Protein AF-A0AAW0E691-F1 (afdb_monomer)

pLDDT: mean 76.32, std 13.29, range [45.84, 94.44]

Sequence (221 aa):
MSVLTNNIEYDEKHHLTGPFMPQTPLGASTPMRTRSPVSKTPPQPPVSP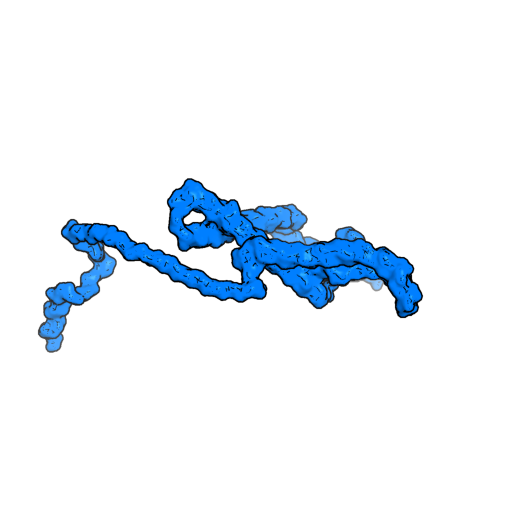WLKWAVEPVSALKVLVIPIILYVNWELLSPVLTEHVFPRLNISKDGHISNPFAPFFLLSNPVESSSPDDQRYAKSYFDLLFIAYYIVFWSLVRQVITIDLCRPLARRFGIRKEHKLDRFGEQGYAVIYFAVMGAWGYRIMKQQPTYWYQTQHFWIGESLMITILTSRVDNKP

Solvent-accessible surface area (backbone atoms only — not comparable to full-atom values): 13508 Å² total; per-residue (Å²): 142,86,76,82,66,77,68,59,80,75,38,92,84,53,87,74,75,60,101,78,65,78,95,62,69,98,76,62,75,73,74,74,81,70,76,71,74,84,75,74,77,73,81,76,76,86,72,53,82,91,54,35,37,77,77,36,49,69,51,20,49,53,63,60,45,47,58,52,51,52,37,53,51,45,65,66,42,50,60,54,41,63,68,69,44,31,71,78,67,75,50,82,92,81,66,84,80,70,62,89,50,45,34,48,82,42,90,46,55,72,42,87,88,41,52,93,92,58,74,42,69,47,93,50,81,52,47,54,47,24,50,55,48,49,53,49,51,53,42,27,52,51,43,45,44,24,56,73,50,31,34,56,51,38,44,72,72,65,56,83,54,66,75,58,38,52,54,48,10,57,53,46,45,51,53,53,49,51,52,53,52,46,53,50,50,52,54,55,42,68,74,38,84,49,42,91,78,37,63,68,64,73,48,54,63,57,54,52,49,52,52,54,51,51,59,56,61,75,66,59,132

Secondary structure (DSSP, 8-state):
--SSSTTTTT-TT-----TTS-SS-TT--PPP--------PPPPPPPPTTTGGGT-HHHHHHHHHHHHHHHHHHHHHHHHHHHHTGGGGT--S-S----TTGGGTS-S-B-TTS-TTS--B---TTHHHHHHHHHHHHHHHHHHIIIIIIHHHHHHTT---HHHHHHHHHHHHHHHHHHHHHHHHHHHHHHSTTTTT-THHHHHHHHHHHHHHHHHHTT--

Nearest PDB structures (foldseek):
  8izf-assembly1_A  TM=7.075E-01  e=8.334E-04  Saccharomyces cerevisiae S288C
  8qtr-assembly1_A  TM=6.498E-01  e=1.381E-03  Saccharomyces cerevisiae
  7ux1-assembly1_A  TM=2.314E-01  e=6.270E+00  Escherichia coli K-12

Mean predicted aligned error: 15.87 Å

Structure (mmCIF, N/CA/C/O backbone):
data_AF-A0AAW0E691-F1
#
_entry.id   AF-A0AAW0E691-F1
#
loop_
_atom_site.group_PDB
_atom_site.id
_atom_site.type_symbol
_atom_site.label_atom_id
_atom_site.label_alt_id
_atom_site.label_comp_id
_atom_site.label_asym_id
_atom_site.label_entity_id
_atom_site.label_seq_id
_atom_site.pdbx_PDB_ins_code
_atom_site.Cartn_x
_atom_site.Cartn_y
_atom_site.Cartn_z
_atom_site.occupancy
_atom_site.B_iso_or_equiv
_atom_site.auth_seq_id
_atom_site.auth_comp_id
_atom_site.auth_asym_id
_atom_site.auth_atom_id
_atom_site.pdbx_PDB_model_num
ATOM 1 N N . MET A 1 1 ? 25.462 14.976 68.945 1.00 45.84 1 MET A N 1
ATOM 2 C CA . MET A 1 1 ? 24.827 14.790 67.618 1.00 45.84 1 MET A CA 1
ATOM 3 C C . MET A 1 1 ? 24.094 13.440 67.573 1.00 45.84 1 MET A C 1
ATOM 5 O O . MET A 1 1 ? 24.526 12.551 66.861 1.00 45.84 1 MET A O 1
ATOM 9 N N . SER A 1 2 ? 23.026 13.229 68.355 1.00 49.53 2 SER A N 1
ATOM 10 C CA . SER A 1 2 ? 22.327 11.920 68.362 1.00 49.53 2 SER A CA 1
ATOM 11 C C . SER A 1 2 ? 20.881 11.971 68.883 1.00 49.53 2 SER A C 1
ATOM 13 O O . SER A 1 2 ? 20.435 11.048 69.555 1.00 49.53 2 SER A O 1
ATOM 15 N N . VAL A 1 3 ? 20.155 13.071 68.653 1.00 51.97 3 VAL A N 1
ATOM 16 C CA . VAL A 1 3 ? 18.778 13.227 69.180 1.00 51.97 3 VAL A CA 1
ATOM 17 C C . VAL A 1 3 ? 17.750 13.536 68.079 1.00 51.97 3 VAL A C 1
ATOM 19 O O . VAL A 1 3 ? 16.554 13.441 68.314 1.00 51.97 3 VAL A O 1
ATOM 22 N N . LEU A 1 4 ? 18.184 13.821 66.845 1.00 52.06 4 LEU A N 1
ATOM 23 C CA . LEU A 1 4 ? 17.276 14.161 65.736 1.00 52.06 4 LEU A CA 1
ATOM 24 C C . LEU A 1 4 ? 16.879 12.973 64.843 1.00 52.06 4 LEU A C 1
ATOM 26 O O . LEU A 1 4 ? 15.996 13.127 64.010 1.00 52.06 4 LEU A O 1
ATOM 30 N N . THR A 1 5 ? 17.486 11.794 65.007 1.00 54.25 5 THR A N 1
ATOM 31 C CA . THR A 1 5 ? 17.238 10.636 64.124 1.00 54.25 5 THR A CA 1
ATOM 32 C C . THR A 1 5 ? 16.211 9.639 64.660 1.00 54.25 5 THR A C 1
ATOM 34 O O . THR A 1 5 ? 15.612 8.923 63.868 1.00 54.25 5 THR A O 1
ATOM 37 N N . ASN A 1 6 ? 15.943 9.612 65.970 1.00 54.44 6 ASN A N 1
ATOM 38 C CA . ASN A 1 6 ? 15.068 8.588 66.566 1.00 54.44 6 ASN A CA 1
ATOM 39 C C . ASN A 1 6 ? 13.571 8.834 66.325 1.00 54.44 6 ASN A C 1
ATOM 41 O O . ASN A 1 6 ? 12.771 7.917 66.461 1.00 54.44 6 ASN A O 1
ATOM 45 N N . ASN A 1 7 ? 13.186 10.053 65.940 1.00 54.38 7 ASN A N 1
ATOM 46 C CA . ASN A 1 7 ? 11.786 10.400 65.669 1.00 54.38 7 ASN A CA 1
ATOM 47 C C . ASN A 1 7 ? 11.376 10.185 64.203 1.00 54.38 7 ASN A C 1
ATOM 49 O O . ASN A 1 7 ? 10.218 10.393 63.865 1.00 54.38 7 ASN A O 1
ATOM 53 N N . ILE A 1 8 ? 12.311 9.785 63.336 1.00 52.56 8 ILE A N 1
ATOM 54 C CA . ILE A 1 8 ? 12.059 9.551 61.905 1.00 52.56 8 ILE A CA 1
ATOM 55 C C . ILE A 1 8 ? 11.586 8.105 61.670 1.00 52.56 8 ILE A C 1
ATOM 57 O O . ILE A 1 8 ? 10.846 7.830 60.732 1.00 52.56 8 ILE A O 1
ATOM 61 N N . GLU A 1 9 ? 11.980 7.183 62.551 1.00 51.16 9 GLU A N 1
ATOM 62 C CA . GLU A 1 9 ? 11.692 5.746 62.445 1.00 51.16 9 GLU A CA 1
ATOM 63 C C . GLU A 1 9 ? 10.244 5.385 62.836 1.00 51.16 9 GLU A C 1
ATOM 65 O O . GLU A 1 9 ? 9.735 4.347 62.421 1.00 51.16 9 GLU A O 1
ATOM 70 N N . TYR A 1 10 ? 9.558 6.265 63.577 1.00 55.34 10 TYR A N 1
ATOM 71 C CA . TYR A 1 10 ? 8.189 6.055 64.075 1.00 55.34 10 TYR A CA 1
ATOM 72 C C . TYR A 1 10 ? 7.136 6.977 63.433 1.00 55.34 10 TYR A C 1
ATOM 74 O O . TYR A 1 10 ? 5.990 7.000 63.881 1.00 55.34 10 TYR A O 1
ATOM 82 N N . ASP A 1 11 ? 7.494 7.752 62.405 1.00 54.94 11 ASP A N 1
ATOM 83 C CA . ASP A 1 11 ? 6.543 8.614 61.698 1.00 54.94 11 ASP A CA 1
ATOM 84 C C . ASP A 1 11 ? 5.766 7.801 60.646 1.00 54.94 11 ASP A C 1
ATOM 86 O O . ASP A 1 11 ? 6.314 7.389 59.624 1.00 54.94 11 ASP A O 1
ATOM 90 N N . GLU A 1 12 ? 4.466 7.589 60.883 1.00 56.16 12 GLU A N 1
ATOM 91 C CA . GLU A 1 12 ? 3.535 6.898 59.971 1.00 56.16 12 GLU A CA 1
ATOM 92 C C . GLU A 1 12 ? 3.466 7.526 58.568 1.00 56.16 12 GLU A C 1
ATOM 94 O O . GLU A 1 12 ? 3.021 6.880 57.617 1.00 56.16 12 GLU A O 1
ATOM 99 N N . LYS A 1 13 ? 3.898 8.783 58.406 1.00 52.56 13 LYS A N 1
ATOM 100 C CA . LYS A 1 13 ? 3.958 9.459 57.103 1.00 52.56 13 LYS A CA 1
ATOM 101 C C . LYS A 1 13 ? 5.290 9.257 56.389 1.00 52.56 13 LYS A C 1
ATOM 103 O O . LYS A 1 13 ? 5.394 9.630 55.220 1.00 52.56 13 LYS A O 1
ATOM 108 N N . HIS A 1 14 ? 6.285 8.660 57.042 1.00 54.56 14 HIS A N 1
ATOM 109 C CA . HIS A 1 14 ? 7.609 8.446 56.481 1.00 54.56 14 HIS A CA 1
ATOM 110 C C . HIS A 1 14 ? 7.663 7.111 55.725 1.00 54.56 14 HIS A C 1
ATOM 112 O O . HIS A 1 14 ? 7.693 6.020 56.280 1.00 54.56 14 HIS A O 1
ATOM 118 N N . HIS A 1 15 ? 7.707 7.206 54.401 1.00 54.44 15 HIS A N 1
ATOM 119 C CA . HIS A 1 15 ? 7.646 6.119 53.408 1.00 54.44 15 HIS A CA 1
ATOM 120 C C . HIS A 1 15 ? 8.886 5.188 53.375 1.00 54.44 15 HIS A C 1
ATOM 122 O O . HIS A 1 15 ? 9.179 4.579 52.348 1.00 54.44 15 HIS A O 1
ATOM 128 N N . LEU A 1 16 ? 9.638 5.077 54.475 1.00 51.34 16 LEU A N 1
ATOM 129 C CA . LEU A 1 16 ? 10.863 4.270 54.575 1.00 51.34 16 LEU A CA 1
ATOM 130 C C . LEU A 1 16 ? 10.628 2.870 55.168 1.00 51.34 16 LEU A C 1
ATOM 132 O O . LEU A 1 16 ? 11.522 2.281 55.769 1.00 51.34 16 LEU A O 1
ATOM 136 N N . THR A 1 17 ? 9.456 2.279 54.949 1.00 50.59 17 THR A N 1
ATOM 137 C CA . THR A 1 17 ? 9.309 0.825 55.081 1.00 50.59 17 THR A CA 1
ATOM 138 C C . THR A 1 17 ? 10.108 0.160 53.955 1.00 50.59 17 THR A C 1
ATOM 140 O O . THR A 1 17 ? 9.791 0.342 52.780 1.00 50.59 17 THR A O 1
ATOM 143 N N . GLY A 1 18 ? 11.185 -0.543 54.319 1.00 57.06 18 GLY A N 1
ATOM 144 C CA . GLY A 1 18 ? 12.209 -1.078 53.417 1.00 57.06 18 GLY A CA 1
ATOM 145 C C . GLY A 1 18 ? 11.727 -1.994 52.272 1.00 57.06 18 GLY A C 1
ATOM 146 O O . GLY A 1 18 ? 10.570 -2.415 52.231 1.00 57.06 18 GLY A O 1
ATOM 147 N N . PRO A 1 19 ? 12.638 -2.364 51.348 1.00 60.16 19 PRO A N 1
ATOM 148 C CA . PRO A 1 19 ? 12.336 -2.971 50.041 1.00 60.16 19 PRO A CA 1
ATOM 149 C C . PRO A 1 19 ? 11.724 -4.387 50.064 1.00 60.16 19 PRO A C 1
ATOM 151 O O . PRO A 1 19 ? 11.557 -4.989 49.007 1.00 60.16 19 PRO A O 1
ATOM 154 N N . PHE A 1 20 ? 11.377 -4.927 51.234 1.00 52.62 20 PHE A N 1
ATOM 155 C CA . PHE A 1 20 ? 10.916 -6.310 51.392 1.00 52.62 20 PHE A CA 1
ATOM 156 C C . PHE A 1 20 ? 9.601 -6.472 52.161 1.00 52.62 20 PHE A C 1
ATOM 158 O O . PHE A 1 20 ? 9.175 -7.605 52.376 1.00 52.62 20 PHE A O 1
ATOM 165 N N . MET A 1 21 ? 8.920 -5.388 52.551 1.00 54.06 21 MET A N 1
ATOM 166 C CA . MET A 1 21 ? 7.558 -5.524 53.073 1.00 54.06 21 MET A CA 1
ATOM 167 C C . MET A 1 21 ? 6.523 -5.491 51.939 1.00 54.06 21 MET A C 1
ATOM 169 O O . MET A 1 21 ? 6.606 -4.635 51.054 1.00 54.06 21 MET A O 1
ATOM 173 N N . PRO A 1 22 ? 5.520 -6.389 51.950 1.00 53.47 22 PRO A N 1
ATOM 174 C CA . PRO A 1 22 ? 4.388 -6.276 51.048 1.00 53.47 22 PRO A CA 1
ATOM 175 C C . PRO A 1 22 ? 3.662 -4.956 51.333 1.00 53.47 22 PRO A C 1
ATOM 177 O O . PRO A 1 22 ? 3.117 -4.759 52.414 1.00 53.47 22 PRO A O 1
ATOM 180 N N . GLN A 1 23 ? 3.619 -4.055 50.348 1.00 56.00 23 GLN A N 1
ATOM 181 C CA . GLN A 1 23 ? 2.937 -2.747 50.415 1.00 56.00 23 GLN A CA 1
ATOM 182 C C . GLN A 1 23 ? 1.400 -2.849 50.517 1.00 56.00 23 GLN A C 1
ATOM 184 O O . GLN A 1 23 ? 0.678 -1.885 50.273 1.00 56.00 23 GLN A O 1
ATOM 189 N N . THR A 1 24 ? 0.872 -4.028 50.832 1.00 56.50 24 THR A N 1
ATOM 190 C CA . THR A 1 24 ? -0.559 -4.290 50.962 1.00 56.50 24 THR A CA 1
ATOM 191 C C . THR A 1 24 ? -0.870 -4.578 52.429 1.00 56.50 24 THR A C 1
ATOM 193 O O . THR A 1 24 ? -0.486 -5.635 52.929 1.00 56.50 24 THR A O 1
ATOM 196 N N . PRO A 1 25 ? -1.562 -3.669 53.141 1.00 57.44 25 PRO A N 1
ATOM 197 C CA . PRO A 1 25 ? -2.045 -3.965 54.481 1.00 57.44 25 PRO A CA 1
ATOM 198 C C . PRO A 1 25 ? -2.991 -5.172 54.418 1.00 57.44 25 PRO A C 1
ATOM 200 O O . PRO A 1 25 ? -4.008 -5.124 53.726 1.00 57.44 25 PRO A O 1
ATOM 203 N N . LEU A 1 26 ? -2.676 -6.241 55.159 1.00 55.09 26 LEU A N 1
ATOM 204 C CA . LEU A 1 26 ? -3.408 -7.524 55.203 1.00 55.09 26 LEU A CA 1
ATOM 205 C C . LEU A 1 26 ? -4.852 -7.435 55.754 1.00 55.09 26 LEU A C 1
ATOM 207 O O . LEU A 1 26 ? -5.501 -8.456 55.956 1.00 55.09 26 LEU A O 1
ATOM 211 N N . GLY A 1 27 ? -5.378 -6.228 55.971 1.00 56.53 27 GLY A N 1
ATOM 212 C CA . GLY A 1 27 ? -6.738 -5.981 56.457 1.00 56.53 27 GLY A CA 1
ATOM 213 C C . GLY A 1 27 ? -7.435 -4.778 55.820 1.00 56.53 27 GLY A C 1
ATOM 214 O O . GLY A 1 27 ? -8.529 -4.420 56.250 1.00 56.53 27 GLY A O 1
ATOM 215 N N . ALA A 1 28 ? -6.845 -4.137 54.805 1.00 55.53 28 ALA A N 1
ATOM 216 C CA . ALA A 1 28 ? -7.531 -3.060 54.105 1.00 55.53 28 ALA A CA 1
ATOM 217 C C . ALA A 1 28 ? -8.584 -3.667 53.176 1.00 55.53 28 ALA A C 1
ATOM 219 O O . ALA A 1 28 ? -8.252 -4.284 52.163 1.00 55.53 28 ALA A O 1
ATOM 220 N N . SER A 1 29 ? -9.856 -3.485 53.540 1.00 60.22 29 SER A N 1
ATOM 221 C CA . SER A 1 29 ? -11.012 -3.655 52.662 1.00 60.22 29 SER A CA 1
ATOM 222 C C . SER A 1 29 ? -10.639 -3.196 51.258 1.00 60.22 29 SER A C 1
ATOM 224 O O . SER A 1 29 ? -10.415 -2.002 51.043 1.00 60.22 29 SER A O 1
ATOM 226 N N . THR A 1 30 ? -10.494 -4.147 50.331 1.00 60.38 30 THR A N 1
ATOM 227 C CA . THR A 1 30 ? -10.142 -3.850 48.945 1.00 60.38 30 THR A CA 1
ATOM 228 C C . THR A 1 30 ? -11.108 -2.769 48.474 1.00 60.38 30 THR A C 1
ATOM 230 O O . THR A 1 30 ? -12.316 -3.018 48.524 1.00 60.38 30 THR A O 1
ATOM 233 N N . PRO A 1 31 ? -10.640 -1.563 48.091 1.00 60.44 31 PRO A N 1
ATOM 234 C CA . PRO A 1 31 ? -11.552 -0.517 47.672 1.00 60.44 31 PRO A CA 1
ATOM 235 C C . PRO A 1 31 ? -12.379 -1.098 46.536 1.00 60.44 31 PRO A C 1
ATOM 237 O O . PRO A 1 31 ? -11.833 -1.576 45.534 1.00 60.44 31 PRO A O 1
ATOM 240 N N . MET A 1 32 ? -13.697 -1.149 46.747 1.00 61.53 32 MET A N 1
ATOM 241 C CA . MET A 1 32 ? -14.632 -1.642 45.750 1.00 61.53 32 MET A CA 1
ATOM 242 C C . MET A 1 32 ? -14.289 -0.904 44.465 1.00 61.53 32 MET A C 1
ATOM 244 O O . MET A 1 32 ? -14.179 0.320 44.486 1.00 61.53 32 MET A O 1
ATOM 248 N N . ARG A 1 33 ? -14.006 -1.637 43.381 1.00 57.34 33 ARG A N 1
ATOM 249 C CA . ARG A 1 33 ? -13.567 -1.048 42.114 1.00 57.34 33 ARG A CA 1
ATOM 250 C C . ARG A 1 33 ? -14.662 -0.106 41.621 1.00 57.34 33 ARG A C 1
ATOM 252 O O . ARG A 1 33 ? -15.556 -0.531 40.890 1.00 57.34 33 ARG A O 1
ATOM 259 N N . THR A 1 34 ? -14.602 1.161 42.021 1.00 59.66 34 THR A N 1
ATOM 260 C CA . THR A 1 34 ? -15.491 2.204 41.537 1.00 59.66 34 THR A CA 1
ATOM 261 C C . THR A 1 34 ? -15.279 2.214 40.041 1.00 59.66 34 THR A C 1
ATOM 263 O O . THR A 1 34 ? -14.154 2.406 39.571 1.00 59.66 34 THR A O 1
ATOM 266 N N . ARG A 1 35 ? -16.326 1.872 39.279 1.00 64.75 35 ARG A N 1
ATOM 267 C CA . ARG A 1 35 ? -16.271 1.957 37.821 1.00 64.75 35 ARG A CA 1
ATOM 268 C C . ARG A 1 35 ? -15.789 3.367 37.512 1.00 64.75 35 ARG A C 1
ATOM 270 O O . ARG A 1 35 ? -16.498 4.324 37.809 1.00 64.75 35 ARG A O 1
ATOM 277 N N . SER A 1 36 ? -14.571 3.478 36.981 1.00 65.19 36 SER A N 1
ATOM 278 C CA . SER A 1 36 ? -14.041 4.749 36.509 1.00 65.19 36 SER A CA 1
ATOM 279 C C . SER A 1 36 ? -15.116 5.382 35.627 1.00 65.19 36 SER A C 1
ATOM 281 O O . SER A 1 36 ? -15.751 4.636 34.864 1.00 65.19 36 SER A O 1
ATOM 283 N N . PRO A 1 37 ? -15.374 6.696 35.757 1.00 67.19 37 PRO A N 1
ATOM 284 C CA . PRO A 1 37 ? -16.414 7.356 34.983 1.00 67.19 37 PRO A CA 1
ATOM 285 C C . PRO A 1 37 ? -16.254 6.965 33.517 1.00 67.19 37 PRO A C 1
ATOM 287 O O . PRO A 1 37 ? -15.126 6.833 33.031 1.00 67.19 37 PRO A O 1
ATOM 290 N N . VAL A 1 38 ? -17.376 6.696 32.841 1.00 62.88 38 VAL A N 1
ATOM 291 C CA . VAL A 1 38 ? -17.387 6.379 31.411 1.00 62.88 38 VAL A CA 1
ATOM 292 C C . VAL A 1 38 ? -16.661 7.520 30.711 1.00 62.88 38 VAL A C 1
ATOM 294 O O . VAL A 1 38 ? -17.208 8.609 30.553 1.00 62.88 38 VAL A O 1
ATOM 297 N N . SER A 1 39 ? -15.396 7.283 30.363 1.00 62.00 39 SER A N 1
ATOM 298 C CA . SER A 1 39 ? -14.606 8.211 29.574 1.00 62.00 39 SER A CA 1
ATOM 299 C C . SER A 1 39 ? -15.320 8.291 28.237 1.00 62.00 39 SER A C 1
ATOM 301 O O . SER A 1 39 ? -15.301 7.33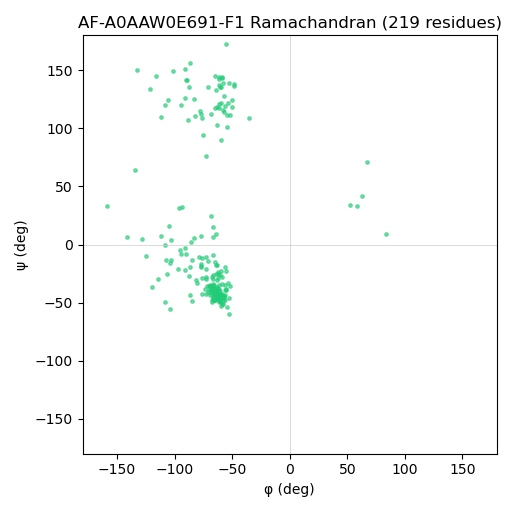8 27.454 1.00 62.00 39 SER A O 1
ATOM 303 N N . LYS A 1 40 ? -16.062 9.384 28.034 1.00 61.25 40 LYS A N 1
ATOM 304 C CA . LYS A 1 40 ? -16.617 9.723 26.731 1.00 61.25 40 LYS A CA 1
ATOM 305 C C . LYS A 1 40 ? -15.414 9.808 25.806 1.00 61.25 40 LYS A C 1
ATOM 307 O O . LYS A 1 40 ? -14.531 10.631 26.036 1.00 61.25 40 LYS A O 1
ATOM 312 N N . THR A 1 41 ? -15.337 8.896 24.844 1.00 60.78 41 THR A N 1
ATOM 313 C CA . THR A 1 41 ? -14.273 8.908 23.845 1.00 60.78 41 THR A CA 1
ATOM 314 C C . THR A 1 41 ? -14.269 10.301 23.217 1.00 60.78 41 THR A C 1
ATOM 316 O O . THR A 1 41 ? -15.328 10.731 22.750 1.00 60.78 41 THR A O 1
ATOM 319 N N . PRO A 1 42 ? -13.153 11.049 23.281 1.00 62.84 42 PRO A N 1
ATOM 320 C CA . PRO A 1 42 ? -13.109 12.374 22.690 1.00 62.84 42 PRO A CA 1
ATOM 321 C C . PRO A 1 42 ? -13.420 12.259 21.188 1.00 62.84 42 PRO A C 1
ATOM 323 O O . PRO A 1 42 ? -13.026 11.266 20.566 1.00 62.84 42 PRO A O 1
ATOM 326 N N . PRO A 1 43 ? -14.147 13.228 20.606 1.00 64.06 43 PRO A N 1
ATOM 327 C CA . PRO A 1 43 ? -14.381 13.245 19.172 1.00 64.06 43 PRO A CA 1
ATOM 328 C C . PRO A 1 43 ? -13.033 13.245 18.449 1.00 64.06 43 PRO A C 1
ATOM 330 O O . PRO A 1 43 ? -12.153 14.046 18.763 1.00 64.06 43 PRO A O 1
ATOM 333 N N . GLN A 1 44 ? -12.865 12.313 17.512 1.00 66.38 44 GLN A N 1
ATOM 334 C CA . GLN A 1 44 ? -11.678 12.251 16.664 1.00 66.38 44 GLN A CA 1
ATOM 335 C C . GLN A 1 44 ? -11.563 13.570 15.877 1.00 66.38 44 GLN A C 1
ATOM 337 O O . GLN A 1 44 ? -12.585 14.056 15.375 1.00 66.38 44 GLN A O 1
ATOM 342 N N . PRO A 1 45 ? -10.367 14.175 15.769 1.00 71.94 45 PRO A N 1
ATOM 343 C CA . PRO A 1 45 ? -10.190 15.399 14.998 1.00 71.94 45 PRO A CA 1
ATOM 344 C C . PRO A 1 45 ? -10.544 15.150 13.521 1.00 71.94 45 PRO A C 1
ATOM 346 O O . PRO A 1 45 ? -10.276 14.063 13.001 1.00 71.94 45 PRO A O 1
ATOM 349 N N . PRO A 1 46 ? -11.146 16.130 12.823 1.00 78.56 46 PRO A N 1
ATOM 350 C CA . PRO A 1 46 ? -11.508 15.961 11.423 1.00 78.56 46 PRO A CA 1
ATOM 351 C C . PRO A 1 46 ? -10.246 15.750 10.578 1.00 78.56 46 PRO A C 1
ATOM 353 O O . PRO A 1 46 ? -9.374 16.615 10.508 1.00 78.56 46 PRO A O 1
ATOM 356 N N . VAL A 1 47 ? -10.151 14.594 9.922 1.00 79.44 47 VAL A N 1
ATOM 357 C CA . VAL A 1 47 ? -9.074 14.304 8.969 1.00 79.44 47 VAL A CA 1
ATOM 358 C C . VAL A 1 47 ? -9.258 15.138 7.700 1.00 79.44 47 VAL A C 1
ATOM 360 O O . VAL A 1 47 ? -10.370 15.264 7.170 1.00 79.44 47 VAL A O 1
ATOM 363 N N . SER A 1 48 ? -8.167 15.722 7.200 1.00 85.94 48 SER A N 1
ATOM 364 C CA . SER A 1 48 ? -8.207 16.536 5.985 1.00 85.94 48 SER A CA 1
ATOM 365 C C . SER A 1 48 ? -8.670 15.689 4.789 1.00 85.94 48 SER A C 1
ATOM 367 O O . SER A 1 48 ? -8.280 14.524 4.686 1.00 85.94 48 SER A O 1
ATOM 369 N N . PRO A 1 49 ? -9.471 16.234 3.851 1.00 80.94 49 PRO A N 1
ATOM 370 C CA . PRO A 1 49 ? -9.958 15.477 2.693 1.00 80.94 49 PRO A CA 1
ATOM 371 C C . PRO A 1 49 ? -8.843 14.810 1.878 1.00 80.94 49 PRO A C 1
ATOM 373 O O . PRO A 1 49 ? -9.021 13.705 1.378 1.00 80.94 49 PRO A O 1
ATOM 376 N N . TRP A 1 50 ? -7.677 15.456 1.819 1.00 81.62 50 TRP A N 1
ATOM 377 C CA . TRP A 1 50 ? -6.484 14.975 1.127 1.00 81.62 50 TRP A CA 1
ATOM 378 C C . TRP A 1 50 ? -5.773 13.811 1.817 1.00 81.62 50 TRP A C 1
ATOM 380 O O . TRP A 1 50 ? -5.041 13.090 1.149 1.00 81.62 50 TRP A O 1
ATOM 390 N N . LEU A 1 51 ? -5.980 13.607 3.120 1.00 85.75 51 LEU A N 1
ATOM 391 C CA . LEU A 1 51 ? -5.367 12.519 3.888 1.00 85.75 51 LEU A CA 1
ATOM 392 C C . LEU A 1 51 ? -6.377 11.427 4.272 1.00 85.75 51 LEU A C 1
ATOM 394 O O . LEU A 1 51 ? -6.002 10.423 4.872 1.00 85.75 51 LEU A O 1
ATOM 398 N N . LYS A 1 52 ? -7.655 11.580 3.897 1.00 87.38 52 LYS A N 1
ATOM 399 C CA . LYS A 1 52 ? -8.716 10.600 4.191 1.00 87.38 52 LYS A CA 1
ATOM 400 C C . LYS A 1 52 ? -8.404 9.201 3.677 1.00 87.38 52 LYS A C 1
ATOM 402 O O . LYS A 1 52 ? -8.733 8.229 4.347 1.00 87.38 52 LYS A O 1
ATOM 407 N N . TRP A 1 53 ? -7.728 9.089 2.535 1.00 85.44 53 TRP A N 1
ATOM 408 C CA . TRP A 1 53 ? -7.307 7.799 1.982 1.00 85.44 53 TRP A CA 1
ATOM 409 C C . TRP A 1 53 ? -6.370 7.022 2.924 1.00 85.44 53 TRP A C 1
ATOM 411 O O . TRP A 1 53 ? -6.360 5.798 2.907 1.00 85.44 53 TRP A O 1
ATOM 421 N N . ALA A 1 54 ? -5.619 7.698 3.797 1.00 85.06 54 ALA A N 1
ATOM 422 C CA . ALA A 1 54 ? -4.703 7.037 4.723 1.00 85.06 54 ALA A CA 1
ATOM 423 C C . ALA A 1 54 ? -5.403 6.423 5.951 1.00 85.06 54 ALA A C 1
ATOM 425 O O . ALA A 1 54 ? -4.778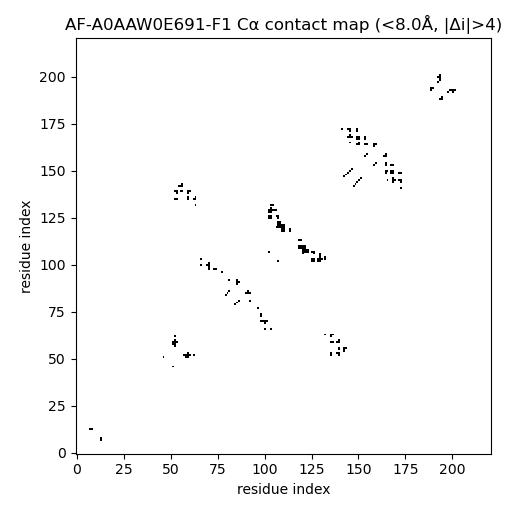 5.643 6.673 1.00 85.06 54 ALA A O 1
ATOM 426 N N . VAL A 1 55 ? -6.688 6.727 6.174 1.00 82.81 55 VAL A N 1
ATOM 427 C CA . VAL A 1 55 ? -7.478 6.220 7.314 1.00 82.81 55 VAL A CA 1
ATOM 428 C C . VAL A 1 55 ? -8.694 5.404 6.862 1.00 82.81 55 VAL A C 1
ATOM 430 O O . VAL A 1 55 ? -9.046 4.420 7.510 1.00 82.81 55 VAL A O 1
ATOM 433 N N . GLU A 1 56 ? -9.337 5.795 5.760 1.00 85.94 56 GLU A N 1
ATOM 434 C CA . GLU A 1 56 ? -10.572 5.185 5.266 1.00 85.94 56 GLU A CA 1
ATOM 435 C C . GLU A 1 56 ? -10.336 4.305 4.020 1.00 85.94 56 GLU A C 1
ATOM 437 O O . GLU A 1 56 ? -9.908 4.822 2.978 1.00 85.94 56 GLU A O 1
ATOM 442 N N . PRO A 1 57 ? -10.740 3.019 4.044 1.00 87.06 57 PRO A N 1
ATOM 443 C CA . PRO A 1 57 ? -10.431 2.081 2.961 1.00 87.06 57 PRO A CA 1
ATOM 444 C C . PRO A 1 57 ? -11.174 2.402 1.665 1.00 87.06 57 PRO A C 1
ATOM 446 O O . PRO A 1 57 ? -10.624 2.266 0.576 1.00 87.06 57 PRO A O 1
ATOM 449 N N . VAL A 1 58 ? -12.411 2.899 1.755 1.00 87.94 58 VAL A N 1
ATOM 450 C CA . VAL A 1 58 ? -13.207 3.274 0.575 1.00 87.94 58 VAL A CA 1
ATOM 451 C C . VAL A 1 58 ? -12.605 4.489 -0.132 1.00 87.94 58 VAL A C 1
ATOM 453 O O . VAL A 1 58 ? -12.587 4.555 -1.360 1.00 87.94 58 VAL A O 1
ATOM 456 N N . SER A 1 59 ? -12.089 5.448 0.636 1.00 88.81 59 SER A N 1
ATOM 457 C CA . SER A 1 59 ? -11.415 6.629 0.097 1.00 88.81 59 SER A CA 1
ATOM 458 C C . SER A 1 59 ? -10.091 6.240 -0.571 1.00 88.81 59 SER A C 1
ATOM 460 O O . SER A 1 59 ? -9.812 6.712 -1.671 1.00 88.81 59 SER A O 1
ATOM 462 N N . ALA A 1 60 ? -9.327 5.313 0.018 1.00 88.25 60 ALA A N 1
ATOM 463 C CA . ALA A 1 60 ? -8.136 4.738 -0.613 1.00 88.25 60 ALA A CA 1
ATOM 464 C C . ALA A 1 60 ? -8.457 4.001 -1.921 1.00 88.25 60 ALA A C 1
ATOM 466 O O . ALA A 1 60 ? -7.777 4.202 -2.925 1.00 88.25 60 ALA A O 1
ATOM 467 N N . LEU A 1 61 ? -9.533 3.207 -1.938 1.00 91.12 61 LEU A N 1
ATOM 468 C CA . LEU A 1 61 ? -9.971 2.473 -3.124 1.00 91.12 61 LEU A CA 1
ATOM 469 C C . LEU A 1 61 ? -10.307 3.428 -4.270 1.00 91.12 61 LEU A C 1
ATOM 471 O O . LEU A 1 61 ? -9.885 3.197 -5.399 1.00 91.12 61 LEU A O 1
ATOM 475 N N . LYS A 1 62 ? -10.999 4.538 -3.985 1.00 90.44 62 LYS A N 1
ATOM 476 C CA . LYS A 1 62 ? -11.264 5.580 -4.989 1.00 90.44 62 LYS A CA 1
ATOM 477 C C . LYS A 1 62 ? -9.968 6.124 -5.589 1.00 90.44 62 LYS A C 1
ATOM 479 O O . LYS A 1 62 ? -9.875 6.221 -6.806 1.00 90.44 62 LYS A O 1
ATOM 484 N N . VAL A 1 63 ? -8.970 6.435 -4.757 1.00 90.88 63 VAL A N 1
ATOM 485 C CA . VAL A 1 63 ? -7.668 6.941 -5.225 1.00 90.88 63 VAL A CA 1
ATOM 486 C C . VAL A 1 63 ? -6.938 5.910 -6.091 1.00 90.88 63 VAL A C 1
ATOM 488 O O . VAL A 1 63 ? -6.365 6.292 -7.104 1.00 90.88 63 VAL A O 1
ATOM 491 N N . LEU A 1 64 ? -7.003 4.618 -5.753 1.00 91.06 64 LEU A N 1
ATOM 492 C CA . LEU A 1 64 ? -6.399 3.542 -6.554 1.00 91.06 64 LEU A CA 1
ATOM 493 C C . LEU A 1 64 ? -7.104 3.311 -7.891 1.00 91.06 64 LEU A C 1
ATOM 495 O O . LEU A 1 64 ? -6.456 2.997 -8.884 1.00 91.06 64 LEU A O 1
ATOM 499 N N . VAL A 1 65 ? -8.426 3.467 -7.931 1.00 92.56 65 VAL A N 1
ATOM 500 C CA . VAL A 1 65 ? -9.216 3.235 -9.145 1.00 92.56 65 VAL A CA 1
ATOM 501 C C . VAL A 1 65 ? -9.004 4.340 -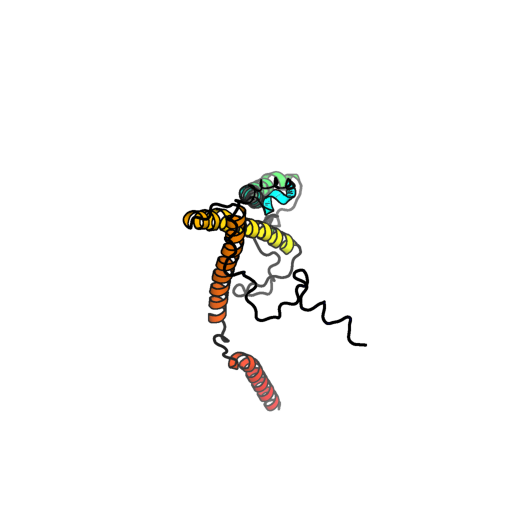10.185 1.00 92.56 65 VAL A C 1
ATOM 503 O O . VAL A 1 65 ? -9.060 4.057 -11.377 1.00 92.56 65 VAL A O 1
ATOM 506 N N . ILE A 1 66 ? -8.700 5.576 -9.773 1.00 92.00 66 ILE A N 1
ATOM 507 C CA . ILE A 1 66 ? -8.448 6.703 -10.690 1.00 92.00 66 ILE A CA 1
ATOM 508 C C . ILE A 1 66 ? -7.376 6.378 -11.750 1.00 92.00 66 ILE A C 1
ATOM 510 O O . ILE A 1 66 ? -7.715 6.407 -12.932 1.00 92.00 66 ILE A O 1
ATOM 514 N N . PRO A 1 67 ? -6.116 6.041 -11.404 1.00 89.38 67 PRO A N 1
ATOM 515 C CA . PRO A 1 67 ? -5.090 5.746 -12.404 1.00 89.38 67 PRO A CA 1
ATOM 516 C C . PRO A 1 67 ? -5.436 4.523 -13.262 1.00 89.38 67 PRO A C 1
ATOM 518 O O . PRO A 1 67 ? -5.059 4.492 -14.427 1.00 89.38 67 PRO A O 1
ATOM 521 N N . ILE A 1 68 ? -6.201 3.554 -12.738 1.00 90.00 68 ILE A N 1
ATOM 522 C CA . ILE A 1 68 ? -6.677 2.394 -13.512 1.00 90.00 68 ILE A CA 1
ATOM 523 C C . ILE A 1 68 ? -7.672 2.841 -14.585 1.00 90.00 68 ILE A C 1
ATOM 525 O O . ILE A 1 68 ? -7.538 2.470 -15.748 1.00 90.00 68 ILE A O 1
ATOM 529 N N . ILE A 1 69 ? -8.657 3.665 -14.216 1.00 92.06 69 ILE A N 1
ATOM 530 C CA . ILE A 1 69 ? -9.626 4.214 -15.171 1.00 92.06 69 ILE A CA 1
ATOM 531 C C . ILE A 1 69 ? -8.904 5.057 -16.217 1.00 92.06 69 ILE A C 1
ATOM 533 O O . ILE A 1 69 ? -9.194 4.920 -17.399 1.00 92.06 69 ILE A O 1
ATOM 537 N N . LEU A 1 70 ? -7.959 5.905 -15.806 1.00 90.19 70 LEU A N 1
ATOM 538 C CA . LEU A 1 70 ? -7.191 6.737 -16.732 1.00 90.19 70 LEU A CA 1
ATOM 539 C C . LEU A 1 70 ? -6.349 5.883 -17.687 1.00 90.19 70 LEU A C 1
ATOM 541 O O . LEU A 1 70 ? -6.325 6.172 -18.880 1.00 90.19 70 LEU A O 1
ATOM 545 N N . TYR A 1 71 ? -5.734 4.809 -17.189 1.00 87.81 71 TYR A N 1
ATOM 546 C CA . TYR A 1 71 ? -4.999 3.845 -18.001 1.00 87.81 71 TYR A CA 1
ATOM 547 C C . TYR A 1 71 ? -5.902 3.191 -19.052 1.00 87.81 71 TYR A C 1
ATOM 549 O O . TYR A 1 71 ? -5.597 3.264 -20.239 1.00 87.81 71 TYR A O 1
ATOM 557 N N . VAL A 1 72 ? -7.042 2.623 -18.644 1.00 88.38 72 VAL A N 1
ATOM 558 C CA . VAL A 1 72 ? -7.991 1.965 -19.561 1.00 88.38 72 VAL A CA 1
ATOM 559 C C . VAL A 1 72 ? -8.595 2.965 -20.547 1.00 88.38 72 VAL A C 1
ATOM 561 O O . VAL A 1 72 ? -8.711 2.677 -21.734 1.00 88.38 72 VAL A O 1
ATOM 564 N N . ASN A 1 73 ? -8.954 4.160 -20.079 1.00 90.56 73 ASN A N 1
ATOM 565 C CA . ASN A 1 73 ? -9.477 5.220 -20.932 1.00 90.56 73 ASN A CA 1
ATOM 566 C C . ASN A 1 73 ? -8.450 5.642 -21.989 1.00 90.56 73 ASN A C 1
ATOM 568 O O . ASN A 1 73 ? -8.819 5.881 -23.134 1.00 90.56 73 ASN A O 1
ATOM 572 N N . TRP A 1 74 ? -7.163 5.699 -21.632 1.00 86.62 74 TRP A N 1
ATOM 573 C CA . TRP A 1 74 ? -6.097 5.981 -22.588 1.00 86.62 74 TRP A CA 1
ATOM 574 C C . TRP A 1 74 ? -5.936 4.869 -23.625 1.00 86.62 74 TRP A C 1
ATOM 576 O O . TRP A 1 74 ? -5.831 5.176 -24.808 1.00 86.62 74 TRP A O 1
ATOM 586 N N . GLU A 1 75 ? -5.981 3.596 -23.220 1.00 85.06 75 GLU A N 1
ATOM 587 C CA . GLU A 1 75 ? -5.946 2.467 -24.164 1.00 85.06 75 GLU A CA 1
ATOM 588 C C . GLU A 1 75 ? -7.082 2.566 -25.191 1.00 85.06 75 GLU A C 1
ATOM 590 O O . GLU A 1 75 ? -6.848 2.429 -26.390 1.00 85.06 75 GLU A O 1
ATOM 595 N N . LEU A 1 76 ? -8.296 2.905 -24.744 1.00 86.19 76 LEU A N 1
ATOM 596 C CA . LEU A 1 76 ? -9.461 3.077 -25.618 1.00 86.19 76 LEU A CA 1
ATOM 597 C C . LEU A 1 76 ? -9.376 4.327 -26.509 1.00 86.19 76 LEU A C 1
ATOM 599 O O . LEU A 1 76 ? -9.840 4.310 -27.648 1.00 86.19 76 LEU A O 1
ATOM 603 N N . LEU A 1 77 ? -8.797 5.417 -26.004 1.00 84.25 77 LEU A N 1
ATOM 604 C CA . LEU A 1 77 ? -8.701 6.695 -26.710 1.00 84.25 77 LEU A CA 1
ATOM 605 C C . LEU A 1 77 ? -7.530 6.729 -27.709 1.00 84.25 77 LEU A C 1
ATOM 607 O O . LEU A 1 77 ? -7.621 7.394 -28.742 1.00 84.25 77 LEU A O 1
ATOM 611 N N . SER A 1 78 ? -6.447 6.001 -27.427 1.00 80.69 78 SER A N 1
ATOM 612 C CA . SER A 1 78 ? -5.236 5.961 -28.249 1.00 80.69 78 SER A CA 1
ATOM 613 C C . SER A 1 78 ? -5.482 5.628 -29.733 1.00 80.69 78 SER A C 1
ATOM 615 O O . SER A 1 78 ? -4.980 6.391 -30.568 1.00 80.69 78 SER A O 1
ATOM 617 N N . PRO A 1 79 ? -6.288 4.613 -30.128 1.00 80.44 79 PRO A N 1
ATOM 618 C CA . PRO A 1 79 ? -6.548 4.345 -31.543 1.00 80.44 79 PRO A CA 1
ATOM 619 C C . PRO A 1 79 ? -7.354 5.469 -32.202 1.00 80.44 79 PRO A C 1
ATOM 621 O O . PRO A 1 79 ? -7.032 5.895 -33.311 1.00 80.44 79 PRO A O 1
ATOM 624 N N . VAL A 1 80 ? -8.349 6.015 -31.495 1.00 82.06 80 VAL A N 1
ATOM 625 C CA . VAL A 1 80 ? -9.215 7.089 -32.003 1.00 82.06 80 VAL A CA 1
ATOM 626 C C . VAL A 1 80 ? -8.411 8.359 -32.271 1.00 82.06 80 VAL A C 1
ATOM 628 O O . VAL A 1 80 ? -8.559 8.973 -33.329 1.00 82.06 80 VAL A O 1
ATOM 631 N N . LEU A 1 81 ? -7.527 8.741 -31.345 1.00 79.25 81 LEU A N 1
ATOM 632 C CA . LEU A 1 81 ? -6.646 9.891 -31.533 1.00 79.25 81 LEU A CA 1
ATOM 633 C C . LEU A 1 81 ? -5.713 9.667 -32.728 1.00 79.25 81 LEU A C 1
ATOM 635 O O . LEU A 1 81 ? -5.611 10.557 -33.577 1.00 79.25 81 LEU A O 1
ATOM 639 N N . THR A 1 82 ? -5.102 8.473 -32.813 1.00 76.81 82 THR A N 1
ATOM 640 C CA . THR A 1 82 ? -4.176 8.020 -33.880 1.00 76.81 82 THR A CA 1
ATOM 641 C C . THR A 1 82 ? -4.786 8.135 -35.272 1.00 76.81 82 THR A C 1
ATOM 643 O O . THR A 1 82 ? -4.111 8.538 -36.220 1.00 76.81 82 THR A O 1
ATOM 646 N N . GLU A 1 83 ? -6.070 7.820 -35.397 1.00 81.50 83 GLU A N 1
ATOM 647 C CA . GLU A 1 83 ? -6.785 7.833 -36.669 1.00 81.50 83 GLU A CA 1
ATOM 648 C C . GLU A 1 83 ? -7.360 9.212 -37.032 1.00 81.50 83 GLU A C 1
ATOM 650 O O . GLU A 1 83 ? -7.234 9.642 -38.177 1.00 81.50 83 GLU A O 1
ATOM 655 N N . HIS A 1 84 ? -7.963 9.933 -36.081 1.00 81.31 84 HIS A N 1
ATOM 656 C CA . HIS A 1 84 ? -8.793 11.107 -36.393 1.00 81.31 84 HIS A CA 1
ATOM 657 C C . HIS A 1 84 ? -8.155 12.458 -36.046 1.00 81.31 84 HIS A C 1
ATOM 659 O O . HIS A 1 84 ? -8.531 13.482 -36.624 1.00 81.31 84 HIS A O 1
ATOM 665 N N . VAL A 1 85 ? -7.228 12.491 -35.085 1.00 80.00 85 VAL A N 1
ATOM 666 C CA . VAL A 1 85 ? -6.723 13.736 -34.483 1.00 80.00 85 VAL A CA 1
ATOM 667 C C . VAL A 1 85 ? -5.291 14.038 -34.924 1.00 80.00 85 VAL A C 1
ATOM 669 O O . VAL A 1 85 ? -5.042 15.139 -35.413 1.00 80.00 85 VAL A O 1
ATOM 672 N N . PHE A 1 86 ? -4.359 13.081 -34.849 1.00 76.19 86 PHE A N 1
ATOM 673 C CA . PHE A 1 86 ? -2.958 13.334 -35.233 1.00 76.19 86 PHE A CA 1
ATOM 674 C C . PHE A 1 86 ? -2.749 13.703 -36.714 1.00 76.19 86 PHE A C 1
ATOM 676 O O . PHE A 1 86 ? -1.955 14.615 -36.960 1.00 76.19 86 PHE A O 1
ATOM 683 N N . PRO A 1 87 ? -3.485 13.134 -37.699 1.00 76.88 87 PRO A N 1
ATOM 684 C CA . PRO A 1 87 ? -3.374 13.573 -39.094 1.00 76.88 87 PRO A CA 1
ATOM 685 C C . PRO A 1 87 ? -3.809 15.027 -39.303 1.00 76.88 87 PRO A C 1
ATOM 687 O O . PRO A 1 87 ? -3.273 15.715 -40.164 1.00 76.88 87 PRO A O 1
ATOM 690 N N . ARG A 1 88 ? -4.759 15.520 -38.496 1.00 79.75 88 ARG A N 1
ATOM 691 C CA . ARG A 1 88 ? -5.216 16.919 -38.547 1.00 79.75 88 ARG A CA 1
ATOM 692 C C . ARG A 1 88 ? -4.238 17.894 -37.890 1.00 79.75 88 ARG A C 1
ATOM 694 O O . ARG A 1 88 ? -4.318 19.088 -38.151 1.00 79.75 88 ARG A O 1
ATOM 701 N N . LEU A 1 89 ? -3.337 17.395 -37.045 1.00 82.75 89 LEU A N 1
ATOM 702 C CA . LEU A 1 89 ? -2.341 18.180 -36.312 1.00 82.75 89 LEU A CA 1
ATOM 703 C C . LEU A 1 89 ? -0.926 18.079 -36.910 1.00 82.75 89 LEU A C 1
ATOM 705 O O . LEU A 1 89 ? -0.003 18.644 -36.333 1.00 82.75 89 LEU A O 1
ATOM 709 N N . ASN A 1 90 ? -0.740 17.391 -38.048 1.00 72.69 90 ASN A N 1
ATOM 710 C CA . ASN A 1 90 ? 0.573 17.122 -38.659 1.00 72.69 90 ASN A CA 1
ATOM 711 C C . ASN A 1 90 ? 1.596 16.490 -37.683 1.00 72.69 90 ASN A C 1
ATOM 713 O O . ASN A 1 90 ? 2.790 16.770 -37.763 1.00 72.69 90 ASN A O 1
ATOM 717 N N . ILE A 1 91 ? 1.144 15.643 -36.750 1.00 75.88 91 ILE A N 1
ATOM 718 C CA . ILE A 1 91 ? 2.020 14.909 -35.820 1.00 75.88 91 ILE A CA 1
ATOM 719 C C . ILE A 1 91 ? 2.311 13.528 -36.426 1.00 75.88 91 ILE A C 1
ATOM 721 O O . ILE A 1 91 ? 1.379 12.764 -36.682 1.00 75.88 91 ILE A O 1
ATOM 725 N N . SER A 1 92 ? 3.589 13.220 -36.681 1.00 62.28 92 SER A N 1
ATOM 726 C CA . SER A 1 92 ? 4.029 11.968 -37.319 1.00 62.28 92 SER A CA 1
ATOM 727 C C . SER A 1 92 ? 3.612 10.714 -36.542 1.00 62.28 92 SER A C 1
ATOM 729 O O . SER A 1 92 ? 3.606 10.687 -35.311 1.00 62.28 92 SER A O 1
ATOM 731 N N . LYS A 1 93 ? 3.285 9.654 -37.286 1.00 58.28 93 LYS A N 1
ATOM 732 C CA . LYS A 1 93 ? 2.615 8.419 -36.843 1.00 58.28 93 LYS A CA 1
ATOM 733 C C . LYS A 1 93 ? 3.620 7.314 -36.481 1.00 58.28 93 LYS A C 1
ATOM 735 O O . LYS A 1 93 ? 3.356 6.137 -36.707 1.00 58.28 93 LYS A O 1
ATOM 740 N N . ASP A 1 94 ? 4.787 7.698 -35.975 1.00 57.25 94 ASP A N 1
ATOM 741 C CA . ASP A 1 94 ? 5.975 6.831 -36.024 1.00 57.25 94 ASP A CA 1
ATOM 742 C C . ASP A 1 94 ? 6.325 6.243 -34.647 1.00 57.25 94 ASP A C 1
ATOM 744 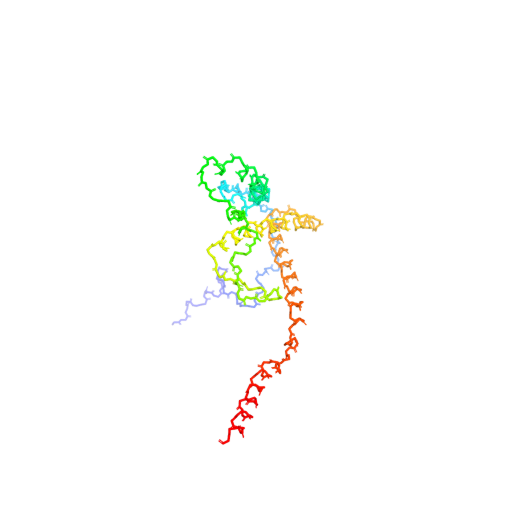O O . ASP A 1 94 ? 7.098 5.295 -34.541 1.00 57.25 94 ASP A O 1
ATOM 748 N N . GLY A 1 95 ? 5.733 6.777 -33.576 1.00 56.38 95 GLY A N 1
ATOM 749 C CA . GLY A 1 95 ? 5.906 6.279 -32.217 1.00 56.38 95 GLY A CA 1
ATOM 750 C C . GLY A 1 95 ? 4.642 5.590 -31.731 1.00 56.38 95 GLY A C 1
ATOM 751 O O . GLY A 1 95 ? 3.595 6.226 -31.629 1.00 56.38 95 GLY A O 1
ATOM 752 N N . HIS A 1 96 ? 4.736 4.306 -31.386 1.00 58.38 96 HIS A N 1
ATOM 753 C CA . HIS A 1 96 ? 3.717 3.647 -30.574 1.00 58.38 96 HIS A CA 1
ATOM 754 C C . HIS A 1 96 ? 3.555 4.474 -29.290 1.00 58.38 96 HIS A C 1
ATOM 756 O O . HIS A 1 96 ? 4.491 4.586 -28.498 1.00 58.38 96 HIS A O 1
ATOM 762 N N . ILE A 1 97 ? 2.409 5.134 -29.116 1.00 66.06 97 ILE A N 1
ATOM 763 C CA . ILE A 1 97 ? 2.205 6.045 -27.989 1.00 66.06 97 ILE A CA 1
ATOM 764 C C . ILE A 1 97 ? 1.993 5.191 -26.744 1.00 66.06 97 ILE A C 1
ATOM 766 O O . ILE A 1 97 ? 0.886 4.731 -26.468 1.00 66.06 97 ILE A O 1
ATOM 770 N N . SER A 1 98 ? 3.075 4.944 -26.010 1.00 73.69 98 SER A N 1
ATOM 771 C CA . SER A 1 98 ? 3.022 4.243 -24.733 1.00 73.69 98 SER A CA 1
ATOM 772 C C . SER A 1 98 ? 2.096 4.974 -23.769 1.00 73.69 98 SER A C 1
ATOM 774 O O . SER A 1 98 ? 2.090 6.204 -23.690 1.00 73.69 98 SER A O 1
ATOM 776 N N . ASN A 1 99 ? 1.307 4.205 -23.026 1.00 80.31 99 ASN A N 1
ATOM 777 C CA . ASN A 1 99 ? 0.337 4.755 -22.098 1.00 80.31 99 ASN A CA 1
ATOM 778 C C . ASN A 1 99 ? 1.043 5.597 -21.014 1.00 80.31 99 ASN A C 1
ATOM 780 O O . ASN A 1 99 ? 1.871 5.054 -20.275 1.00 80.31 99 ASN A O 1
ATOM 784 N N . PRO A 1 100 ? 0.725 6.898 -20.866 1.00 81.25 100 PRO A N 1
ATOM 785 C CA . PRO A 1 100 ? 1.369 7.769 -19.884 1.00 81.25 100 PRO A CA 1
ATOM 786 C C . PRO A 1 100 ? 1.071 7.348 -18.439 1.00 81.25 100 PRO A C 1
ATOM 788 O O . PRO A 1 100 ? 1.771 7.770 -17.521 1.00 81.25 100 PRO A O 1
ATOM 791 N N . PHE A 1 101 ? 0.063 6.495 -18.225 1.00 83.44 101 PHE A N 1
ATOM 792 C CA . PHE A 1 101 ? -0.277 5.924 -16.924 1.00 83.44 101 PHE A CA 1
ATOM 793 C C . PHE A 1 101 ? 0.351 4.543 -16.683 1.00 83.44 101 PHE A C 1
ATOM 795 O O . PHE A 1 101 ? 0.254 4.021 -15.574 1.00 83.44 101 PHE A O 1
ATOM 802 N N . ALA A 1 102 ? 1.035 3.953 -17.669 1.00 81.88 102 ALA A N 1
ATOM 803 C CA . ALA A 1 102 ? 1.775 2.704 -17.482 1.00 81.88 102 ALA A CA 1
ATOM 804 C C . ALA A 1 102 ? 2.811 2.761 -16.340 1.00 81.88 102 ALA A C 1
ATOM 806 O O . ALA A 1 102 ? 2.887 1.783 -15.593 1.00 81.88 102 ALA A O 1
ATOM 807 N N . PRO A 1 103 ? 3.548 3.873 -16.116 1.00 83.69 103 PRO A N 1
ATOM 808 C CA . PRO A 1 103 ? 4.544 3.932 -15.046 1.00 83.69 103 PRO A CA 1
ATOM 809 C C . PRO A 1 103 ? 3.972 3.870 -13.622 1.00 83.69 103 PRO A C 1
ATOM 811 O O . PRO A 1 103 ? 4.734 3.742 -12.671 1.00 83.69 103 PRO A O 1
ATOM 814 N N . PHE A 1 104 ? 2.648 3.950 -13.437 1.00 83.31 104 PHE A N 1
ATOM 815 C CA . PHE A 1 104 ? 2.031 3.668 -12.133 1.00 83.31 104 PHE A CA 1
ATOM 816 C C . PHE A 1 104 ? 2.048 2.172 -11.791 1.00 83.31 104 PHE A C 1
ATOM 818 O O . PHE A 1 104 ? 2.069 1.816 -10.614 1.00 83.31 104 PHE A O 1
ATOM 825 N N . PHE A 1 105 ? 2.040 1.304 -12.805 1.00 83.38 105 PHE A N 1
ATOM 826 C CA . PHE A 1 105 ? 1.877 -0.144 -12.647 1.00 83.38 105 PHE A CA 1
ATOM 827 C C . PHE A 1 105 ? 3.117 -0.938 -13.057 1.00 83.38 105 PHE A C 1
ATOM 829 O O . PHE A 1 105 ? 3.359 -2.015 -12.520 1.00 83.38 105 PHE A O 1
ATOM 836 N N . LEU A 1 106 ? 3.890 -0.420 -14.009 1.00 81.25 106 LEU A N 1
ATOM 837 C CA . LEU A 1 106 ? 5.046 -1.087 -14.596 1.00 81.25 106 LEU A CA 1
ATOM 838 C C . LEU A 1 106 ? 6.320 -0.302 -14.287 1.00 81.25 106 LEU A C 1
ATOM 840 O O . LEU A 1 106 ? 6.307 0.930 -14.267 1.00 81.25 106 LEU A O 1
ATOM 844 N N . LEU A 1 107 ? 7.428 -1.021 -14.085 1.00 77.38 107 LEU A N 1
ATOM 845 C CA . LEU A 1 107 ? 8.740 -0.389 -13.989 1.00 77.38 107 LEU A CA 1
ATOM 846 C C . LEU A 1 107 ? 9.087 0.276 -15.321 1.00 77.38 107 LEU A C 1
ATOM 848 O O . LEU A 1 107 ? 8.949 -0.311 -16.395 1.00 77.38 107 LEU A O 1
ATOM 852 N N . SER A 1 108 ? 9.550 1.514 -15.225 1.00 69.44 108 SER A N 1
ATOM 853 C CA . SER A 1 108 ? 9.968 2.303 -16.377 1.00 69.44 108 SER A CA 1
ATOM 854 C C . SER A 1 108 ? 11.465 2.105 -16.654 1.00 69.44 108 SER A C 1
ATOM 856 O O . SER A 1 108 ? 12.225 1.835 -15.733 1.00 69.44 108 SER A O 1
ATOM 858 N N . ASN A 1 109 ? 11.892 2.239 -17.915 1.00 72.44 109 ASN A N 1
ATOM 859 C CA . ASN A 1 109 ? 13.279 2.067 -18.391 1.00 72.44 109 ASN A CA 1
ATOM 860 C C . ASN A 1 109 ? 13.855 0.634 -18.318 1.00 72.44 109 ASN A C 1
ATOM 862 O O . ASN A 1 109 ? 14.774 0.372 -17.533 1.00 72.44 109 ASN A O 1
ATOM 866 N N . PRO A 1 110 ? 13.384 -0.293 -19.175 1.00 75.19 110 PRO A N 1
ATOM 867 C CA . PRO A 1 110 ? 14.113 -1.532 -19.435 1.00 75.19 110 PRO A CA 1
ATOM 868 C C . PRO A 1 110 ? 15.497 -1.228 -20.035 1.00 75.19 110 PRO A C 1
ATOM 870 O O . PRO A 1 110 ? 15.638 -0.376 -20.909 1.00 75.19 110 PRO A O 1
ATOM 873 N N . VAL A 1 111 ? 16.533 -1.923 -19.568 1.00 75.12 111 VAL A N 1
ATOM 874 C CA . VAL A 1 111 ? 17.886 -1.821 -20.125 1.00 75.12 111 VAL A CA 1
ATOM 875 C C . VAL A 1 111 ? 17.945 -2.642 -21.413 1.00 75.12 111 VAL A C 1
ATOM 877 O O . VAL A 1 111 ? 17.833 -3.867 -21.370 1.00 75.12 111 VAL A O 1
ATOM 880 N N . GLU A 1 112 ? 18.150 -1.976 -22.550 1.00 66.56 112 GLU A N 1
ATOM 881 C CA . GLU A 1 112 ? 18.163 -2.594 -23.890 1.00 66.56 112 GLU A CA 1
ATOM 882 C C . GLU A 1 112 ? 19.240 -3.679 -24.062 1.00 66.56 112 GLU A C 1
ATOM 884 O O . GLU A 1 112 ? 19.101 -4.566 -24.896 1.00 66.56 112 GLU A O 1
ATOM 889 N N . SER A 1 113 ? 20.302 -3.649 -23.251 1.00 66.56 113 SER A N 1
ATOM 890 C CA . SER A 1 113 ? 21.388 -4.636 -23.289 1.00 66.56 113 SER A CA 1
ATOM 891 C C . SER A 1 113 ? 21.136 -5.900 -22.458 1.00 66.56 113 SER A C 1
ATOM 893 O O . SER A 1 113 ? 22.025 -6.748 -22.362 1.00 66.56 113 SER A O 1
ATOM 895 N N . SER A 1 114 ? 19.967 -6.033 -21.824 1.00 70.69 114 SER A N 1
ATOM 896 C CA . SER A 1 114 ? 19.644 -7.197 -20.992 1.00 70.69 114 SER A CA 1
ATOM 897 C C . SER A 1 114 ? 18.967 -8.319 -21.787 1.00 70.69 114 SER A C 1
ATOM 899 O O . SER A 1 114 ? 18.192 -8.073 -22.707 1.00 70.69 114 SER A O 1
ATOM 901 N N . SER A 1 115 ? 19.316 -9.569 -21.460 1.00 73.88 115 SER A N 1
ATOM 902 C CA . SER A 1 115 ? 18.714 -10.757 -22.078 1.00 73.88 115 SER A CA 1
ATOM 903 C C . SER A 1 115 ? 17.223 -10.832 -21.720 1.00 73.88 115 SER A C 1
ATOM 905 O O . SER A 1 115 ? 16.887 -10.516 -20.578 1.00 73.88 115 SER A O 1
ATOM 907 N N . PRO A 1 116 ? 16.336 -11.318 -22.611 1.00 71.19 116 PRO A N 1
ATOM 908 C CA . PRO A 1 116 ? 14.911 -11.495 -22.306 1.00 71.19 116 PRO A CA 1
ATOM 909 C C . PRO A 1 116 ? 14.627 -12.358 -21.063 1.00 71.19 116 PRO A C 1
ATOM 911 O O . PRO A 1 116 ? 13.559 -12.240 -20.471 1.00 71.19 116 PRO A O 1
ATOM 914 N N . ASP A 1 117 ? 15.578 -13.215 -20.673 1.00 72.12 117 ASP A N 1
ATOM 915 C CA . ASP A 1 117 ? 15.495 -14.094 -19.495 1.00 72.12 117 ASP A CA 1
ATOM 916 C C . ASP A 1 117 ? 15.963 -13.413 -18.185 1.00 72.12 117 ASP A C 1
ATOM 918 O O . ASP A 1 117 ? 15.598 -13.837 -17.093 1.00 72.12 117 ASP A O 1
ATOM 922 N N . ASP A 1 118 ? 16.729 -12.315 -18.273 1.00 71.69 118 ASP A N 1
ATOM 923 C CA . ASP A 1 118 ? 17.196 -11.509 -17.129 1.00 71.69 118 ASP A CA 1
ATOM 924 C C . ASP A 1 118 ? 16.986 -10.017 -17.421 1.00 71.69 118 ASP A C 1
ATOM 926 O O . ASP A 1 118 ? 17.940 -9.249 -17.574 1.00 71.69 118 ASP A O 1
ATOM 930 N N . GLN A 1 119 ? 15.718 -9.613 -17.558 1.00 75.94 119 GLN A N 1
ATOM 931 C CA . GLN A 1 119 ? 15.354 -8.228 -17.852 1.00 75.94 119 GLN A CA 1
ATOM 932 C C . GLN A 1 119 ? 15.754 -7.313 -16.693 1.00 75.94 119 GLN A C 1
ATOM 934 O O . GLN A 1 119 ? 15.223 -7.398 -15.581 1.00 75.94 119 GLN A O 1
ATOM 939 N N . ARG A 1 120 ? 16.651 -6.369 -16.978 1.00 78.56 120 ARG A N 1
ATOM 940 C CA . ARG A 1 120 ? 17.104 -5.369 -16.007 1.00 78.56 120 ARG A CA 1
ATOM 941 C C . ARG A 1 120 ? 16.414 -4.041 -16.259 1.00 78.56 120 ARG A C 1
ATOM 943 O O . ARG A 1 120 ? 16.093 -3.702 -17.399 1.00 78.56 120 ARG A O 1
ATOM 950 N N . TYR A 1 121 ? 16.220 -3.282 -15.187 1.00 80.38 121 TYR A N 1
ATOM 951 C CA . TYR A 1 121 ? 15.604 -1.960 -15.227 1.00 80.38 121 TYR A CA 1
ATOM 952 C C . TYR A 1 121 ? 16.570 -0.924 -14.661 1.00 80.38 121 TYR A C 1
ATOM 954 O O . TYR A 1 121 ? 17.204 -1.149 -13.626 1.00 80.38 121 TYR A O 1
ATOM 962 N N . ALA A 1 122 ? 16.706 0.198 -15.360 1.00 79.12 122 ALA A N 1
ATOM 963 C CA . ALA A 1 122 ? 17.479 1.337 -14.896 1.00 79.12 122 ALA A CA 1
ATOM 964 C C . ALA A 1 122 ? 16.607 2.248 -14.028 1.00 79.12 122 ALA A C 1
ATOM 966 O O . ALA A 1 122 ? 15.388 2.288 -14.167 1.00 79.12 122 ALA A O 1
ATOM 967 N N . LYS A 1 123 ? 17.245 3.023 -13.148 1.00 79.69 123 LYS A N 1
ATOM 968 C CA . LYS A 1 123 ? 16.542 3.980 -12.290 1.00 79.69 123 LYS A CA 1
ATOM 969 C C . LYS A 1 123 ? 15.807 5.024 -13.133 1.00 79.69 123 LYS A C 1
ATOM 971 O O . LYS A 1 123 ? 16.393 5.614 -14.041 1.00 79.69 123 LYS A O 1
ATOM 976 N N . SER A 1 124 ? 14.570 5.324 -12.765 1.00 81.69 124 SER A N 1
ATOM 977 C CA . SER A 1 124 ? 13.749 6.330 -13.431 1.00 81.69 124 SER A CA 1
ATOM 978 C C . SER A 1 124 ? 13.080 7.267 -12.430 1.00 81.69 124 SER A C 1
ATOM 980 O O . SER A 1 124 ? 12.750 6.881 -11.311 1.00 81.69 124 SER A O 1
ATOM 982 N N . TYR A 1 125 ? 12.824 8.516 -12.828 1.00 83.69 125 TYR A N 1
ATOM 983 C CA . TYR A 1 125 ? 11.990 9.420 -12.023 1.00 83.69 125 TYR A CA 1
ATOM 984 C C . TYR A 1 125 ? 10.534 8.946 -11.957 1.00 83.69 125 TYR A C 1
ATOM 986 O O . TYR A 1 125 ? 9.845 9.210 -10.972 1.00 83.69 125 TYR A O 1
ATOM 994 N N . PHE A 1 126 ? 10.077 8.201 -12.967 1.00 83.75 126 PHE A N 1
ATOM 995 C CA . PHE A 1 126 ? 8.733 7.632 -12.978 1.00 83.75 126 PHE A CA 1
ATOM 996 C C . PHE A 1 126 ? 8.554 6.490 -11.964 1.00 83.75 126 PHE A C 1
ATOM 998 O O . PHE A 1 126 ? 7.420 6.200 -11.589 1.00 83.75 126 PHE A O 1
ATOM 1005 N N . ASP A 1 127 ? 9.639 5.935 -11.411 1.00 84.81 127 ASP A N 1
ATOM 1006 C CA . ASP A 1 127 ? 9.567 4.960 -10.314 1.00 84.81 127 ASP A CA 1
ATOM 1007 C C . ASP A 1 127 ? 8.930 5.573 -9.056 1.00 84.81 127 ASP A C 1
ATOM 1009 O O . ASP A 1 127 ? 8.343 4.867 -8.238 1.00 84.81 127 ASP A O 1
ATOM 1013 N N . LEU A 1 128 ? 8.983 6.904 -8.904 1.00 87.38 128 LEU A N 1
ATOM 1014 C CA . LEU A 1 128 ? 8.301 7.589 -7.809 1.00 87.38 128 LEU A CA 1
ATOM 1015 C C . LEU A 1 128 ? 6.774 7.470 -7.924 1.00 87.38 128 LEU A C 1
ATOM 1017 O O . LEU A 1 128 ? 6.106 7.353 -6.899 1.00 87.38 128 LEU A O 1
ATOM 1021 N N . LEU A 1 129 ? 6.220 7.469 -9.143 1.00 87.81 129 LEU A N 1
ATOM 1022 C CA . LEU A 1 129 ? 4.781 7.292 -9.372 1.00 87.81 129 LEU A CA 1
ATOM 1023 C C . LEU A 1 129 ? 4.347 5.866 -9.038 1.00 87.81 129 LEU A C 1
ATOM 1025 O O . LEU A 1 129 ? 3.343 5.680 -8.350 1.00 87.81 129 LEU A O 1
ATOM 1029 N N . PHE A 1 130 ? 5.144 4.883 -9.459 1.00 88.00 130 PHE A N 1
ATOM 1030 C CA . PHE A 1 130 ? 4.977 3.486 -9.073 1.00 88.00 130 PHE A CA 1
ATOM 1031 C C . PHE A 1 130 ? 4.962 3.344 -7.545 1.00 88.00 130 PHE A C 1
ATOM 1033 O O . PHE A 1 130 ? 4.001 2.843 -6.962 1.00 88.00 130 PHE A O 1
ATOM 1040 N N . ILE A 1 131 ? 5.980 3.870 -6.858 1.00 90.88 131 ILE A N 1
ATOM 1041 C CA . ILE A 1 131 ? 6.064 3.812 -5.393 1.00 90.88 131 ILE A CA 1
ATOM 1042 C C . ILE A 1 131 ? 4.865 4.516 -4.747 1.00 90.88 131 ILE A C 1
ATOM 1044 O O . ILE A 1 131 ? 4.254 3.957 -3.838 1.00 90.88 131 ILE A O 1
ATOM 1048 N N . ALA A 1 132 ? 4.493 5.709 -5.215 1.00 90.56 132 ALA A N 1
ATOM 1049 C CA . ALA A 1 132 ? 3.355 6.457 -4.686 1.00 90.56 132 ALA A CA 1
ATOM 1050 C C . ALA A 1 132 ? 2.040 5.670 -4.803 1.00 90.56 132 ALA A C 1
ATOM 1052 O O . ALA A 1 132 ? 1.271 5.618 -3.842 1.00 90.56 132 ALA A O 1
ATOM 1053 N N . TYR A 1 133 ? 1.809 5.001 -5.934 1.00 91.06 133 TYR A N 1
ATOM 1054 C CA . TYR A 1 133 ? 0.658 4.121 -6.121 1.00 91.06 133 TYR A CA 1
ATOM 1055 C C . TYR A 1 133 ? 0.661 2.962 -5.117 1.00 91.06 133 TYR A C 1
ATOM 1057 O O . TYR A 1 133 ? -0.331 2.730 -4.418 1.00 91.06 133 TYR A O 1
ATOM 1065 N N . TYR A 1 134 ? 1.798 2.279 -4.972 1.00 91.12 134 TYR A N 1
ATOM 1066 C CA . TYR A 1 134 ? 1.916 1.163 -4.038 1.00 91.12 134 TYR A CA 1
ATOM 1067 C C . TYR A 1 134 ? 1.827 1.591 -2.567 1.00 91.12 134 TYR A C 1
ATOM 1069 O O . TYR A 1 134 ? 1.344 0.810 -1.749 1.00 91.12 134 TYR A O 1
ATOM 1077 N N . ILE A 1 135 ? 2.204 2.821 -2.207 1.00 92.00 135 ILE A N 1
ATOM 1078 C CA . ILE A 1 135 ? 1.976 3.368 -0.858 1.00 92.00 135 ILE A CA 1
ATOM 1079 C C . ILE A 1 135 ? 0.477 3.405 -0.544 1.00 92.00 135 ILE A C 1
ATOM 1081 O O . ILE A 1 135 ? 0.062 2.961 0.530 1.00 92.00 135 ILE A O 1
ATOM 1085 N N . VAL A 1 136 ? -0.347 3.891 -1.477 1.00 91.50 136 VAL A N 1
ATOM 1086 C CA . VAL A 1 136 ? -1.809 3.916 -1.306 1.00 91.50 136 VAL A CA 1
ATOM 1087 C C . VAL A 1 136 ? -2.363 2.491 -1.250 1.00 91.50 136 VAL A C 1
ATOM 1089 O O . VAL A 1 136 ? -3.179 2.184 -0.381 1.00 91.50 136 VAL A O 1
ATOM 1092 N N . PHE A 1 137 ? -1.875 1.597 -2.113 1.00 92.75 137 PHE A N 1
ATOM 1093 C CA . PHE A 1 137 ? -2.283 0.190 -2.132 1.00 92.75 137 PHE A CA 1
ATOM 1094 C C . PHE A 1 137 ? -2.001 -0.510 -0.798 1.00 92.75 137 PHE A C 1
ATOM 1096 O O . PHE A 1 137 ? -2.904 -1.091 -0.194 1.00 92.75 137 PHE A O 1
ATOM 1103 N N . TRP A 1 138 ? -0.774 -0.411 -0.285 1.00 91.38 138 TRP A N 1
ATOM 1104 C CA . TRP A 1 138 ? -0.399 -1.017 0.993 1.00 91.38 138 TRP A CA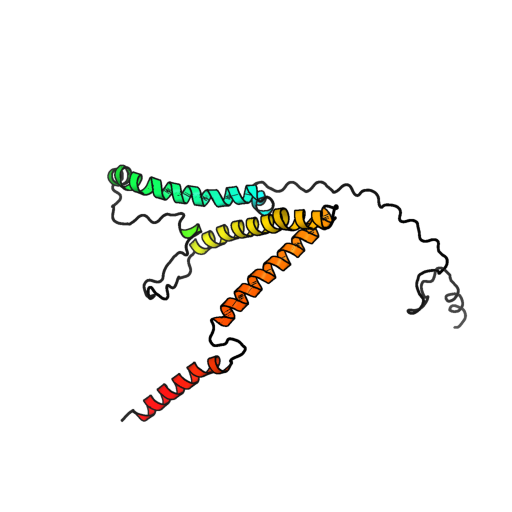 1
ATOM 1105 C C . TRP A 1 138 ? -1.112 -0.369 2.185 1.00 91.38 138 TRP A C 1
ATOM 1107 O O . TRP A 1 138 ? -1.398 -1.055 3.169 1.00 91.38 138 TRP A O 1
ATOM 1117 N N . SER A 1 139 ? -1.456 0.920 2.096 1.00 90.81 139 SER A N 1
ATOM 1118 C CA . SER A 1 139 ? -2.305 1.588 3.087 1.00 90.81 139 SER A CA 1
ATOM 1119 C C . SER A 1 139 ? -3.709 0.974 3.133 1.00 90.81 139 SER A C 1
ATOM 1121 O O . SER A 1 139 ? -4.185 0.621 4.215 1.00 90.81 139 SER A O 1
ATOM 1123 N N . LEU A 1 140 ? -4.327 0.735 1.968 1.00 91.81 140 LEU A N 1
ATOM 1124 C CA . LEU A 1 140 ? -5.616 0.045 1.871 1.00 91.81 140 LEU A CA 1
ATOM 1125 C C . LEU A 1 140 ? -5.531 -1.375 2.435 1.00 91.81 140 LEU A C 1
ATOM 1127 O O . LEU A 1 140 ? -6.357 -1.749 3.263 1.00 91.81 140 LEU A O 1
ATOM 1131 N N . VAL A 1 141 ? -4.520 -2.156 2.042 1.00 91.50 141 VAL A N 1
ATOM 1132 C CA . VAL A 1 141 ? -4.340 -3.535 2.529 1.00 91.50 141 VAL A CA 1
ATOM 1133 C C . VAL A 1 141 ? -4.234 -3.565 4.052 1.00 91.50 141 VAL A C 1
ATOM 1135 O O . VAL A 1 141 ? -4.901 -4.369 4.703 1.00 91.50 141 VAL A O 1
ATOM 1138 N N . ARG A 1 142 ? -3.453 -2.654 4.644 1.00 90.00 142 ARG A N 1
ATOM 1139 C CA . ARG A 1 142 ? -3.359 -2.519 6.103 1.00 90.00 142 ARG A CA 1
ATOM 1140 C C . ARG A 1 142 ? -4.724 -2.242 6.728 1.00 90.00 142 ARG A C 1
ATOM 1142 O O . ARG A 1 142 ? -5.075 -2.894 7.707 1.00 90.00 142 ARG A O 1
ATOM 1149 N N . GLN A 1 143 ? -5.478 -1.279 6.201 1.00 90.56 143 GLN A N 1
ATOM 1150 C CA . GLN A 1 143 ? -6.787 -0.918 6.750 1.00 90.56 143 GLN A CA 1
ATOM 1151 C C . GLN A 1 143 ? -7.788 -2.070 6.643 1.00 90.56 143 GLN A C 1
ATOM 1153 O O . GLN A 1 143 ? -8.477 -2.348 7.620 1.00 90.56 143 GLN A O 1
ATOM 1158 N N . VAL A 1 144 ? -7.821 -2.777 5.512 1.00 90.06 144 VAL A N 1
ATOM 1159 C CA . VAL A 1 144 ? -8.670 -3.960 5.307 1.00 90.06 144 VAL A CA 1
ATOM 1160 C C . VAL A 1 144 ? -8.314 -5.056 6.311 1.00 90.06 144 VAL A C 1
ATOM 1162 O O . VAL A 1 144 ? -9.194 -5.590 6.978 1.00 90.06 144 VAL A O 1
ATOM 1165 N N . ILE A 1 145 ? -7.026 -5.351 6.515 1.00 88.75 145 ILE A N 1
ATOM 1166 C CA . ILE A 1 145 ? -6.601 -6.333 7.525 1.00 88.75 145 ILE A CA 1
ATOM 1167 C C . ILE A 1 145 ? -7.041 -5.890 8.929 1.00 88.75 145 ILE A C 1
ATOM 1169 O O . ILE A 1 145 ? -7.646 -6.658 9.674 1.00 88.75 145 ILE A O 1
ATOM 1173 N N . THR A 1 146 ? -6.785 -4.642 9.306 1.00 87.69 146 THR A N 1
ATOM 1174 C CA . THR A 1 146 ? -7.110 -4.153 10.649 1.00 87.69 146 THR A CA 1
ATOM 1175 C C . THR A 1 146 ? -8.622 -4.128 10.898 1.00 87.69 146 THR A C 1
ATOM 1177 O O . THR A 1 146 ? -9.083 -4.604 11.938 1.00 87.69 146 THR A O 1
ATOM 1180 N N . ILE A 1 147 ? -9.407 -3.587 9.964 1.00 86.56 147 ILE A N 1
ATOM 1181 C CA . ILE A 1 147 ? -10.844 -3.336 10.135 1.00 86.56 147 ILE A CA 1
ATOM 1182 C C . ILE A 1 147 ? -11.675 -4.577 9.806 1.00 86.56 147 ILE A C 1
ATOM 1184 O O . ILE A 1 147 ? -12.518 -4.957 10.616 1.00 86.56 147 ILE A O 1
ATOM 1188 N N . ASP A 1 148 ? -11.432 -5.229 8.671 1.00 86.56 148 ASP A N 1
ATOM 1189 C CA . ASP A 1 148 ? -12.297 -6.306 8.174 1.00 86.56 148 ASP A CA 1
ATOM 1190 C C . ASP A 1 148 ? -11.867 -7.688 8.668 1.00 86.56 148 ASP A C 1
ATOM 1192 O O . ASP A 1 148 ? -12.694 -8.595 8.737 1.00 86.56 148 ASP A O 1
ATOM 1196 N N . LEU A 1 149 ? -10.602 -7.865 9.066 1.00 86.44 149 LEU A N 1
ATOM 1197 C CA . LEU A 1 149 ? -10.118 -9.133 9.618 1.00 86.44 149 LEU A CA 1
ATOM 1198 C C . LEU A 1 149 ? -9.947 -9.069 11.142 1.00 86.44 149 LEU A C 1
ATOM 1200 O O . LEU A 1 149 ? -10.544 -9.868 11.868 1.00 86.44 149 LEU A O 1
ATOM 1204 N N . CYS A 1 150 ? -9.175 -8.113 11.665 1.00 87.12 150 CYS A N 1
ATOM 1205 C CA . CYS A 1 150 ? -8.827 -8.103 13.087 1.00 87.12 150 CYS A CA 1
ATOM 1206 C C . CYS A 1 150 ? -9.968 -7.628 14.001 1.00 87.12 150 CYS A C 1
ATOM 1208 O O . CYS A 1 150 ? -10.198 -8.254 15.038 1.00 87.12 150 CYS A O 1
ATOM 1210 N N . ARG A 1 151 ? -10.722 -6.572 13.653 1.00 84.81 151 ARG A N 1
ATOM 1211 C CA . ARG A 1 151 ? -11.854 -6.110 14.489 1.00 84.81 151 ARG A CA 1
ATOM 1212 C C . ARG A 1 151 ? -12.968 -7.153 14.659 1.00 84.81 151 ARG A C 1
ATOM 1214 O O . ARG A 1 151 ? -13.394 -7.339 15.803 1.00 84.81 151 ARG A O 1
ATOM 1221 N N . PRO A 1 152 ? -13.472 -7.852 13.620 1.00 86.12 152 PRO A N 1
ATOM 1222 C CA . PRO A 1 152 ? -14.492 -8.877 13.833 1.00 86.12 152 PRO A CA 1
ATOM 1223 C C . PRO A 1 152 ? -13.944 -10.066 14.617 1.00 86.12 152 PRO A C 1
ATOM 1225 O O . PRO A 1 152 ? -14.652 -10.597 15.473 1.00 86.12 152 PRO A O 1
ATOM 1228 N N . LEU A 1 153 ? -12.683 -10.444 14.398 1.00 87.06 153 LEU A N 1
ATOM 1229 C CA . LEU A 1 153 ? -12.031 -11.495 15.171 1.00 87.06 153 LEU A CA 1
ATOM 1230 C C . LEU A 1 153 ? -11.948 -11.121 16.662 1.00 87.06 153 LEU A C 1
ATOM 1232 O O . LEU A 1 153 ? -12.349 -11.899 17.523 1.00 87.06 153 LEU A O 1
ATOM 1236 N N . ALA A 1 154 ? -11.549 -9.891 16.977 1.00 86.69 154 ALA A N 1
ATOM 1237 C CA . ALA A 1 154 ? -11.504 -9.379 18.344 1.00 86.69 154 ALA A CA 1
ATOM 1238 C C . ALA A 1 154 ? -12.890 -9.317 19.012 1.00 86.69 154 ALA A C 1
ATOM 1240 O O . ALA A 1 154 ? -13.027 -9.626 20.199 1.00 86.69 154 ALA A O 1
ATOM 1241 N N . ARG A 1 155 ? -13.938 -8.969 18.250 1.00 86.75 155 ARG A N 1
ATOM 1242 C CA . ARG A 1 155 ? -15.327 -9.016 18.736 1.00 86.75 155 ARG A CA 1
ATOM 1243 C C . ARG A 1 155 ? -15.787 -10.446 19.008 1.00 86.75 155 ARG A C 1
ATOM 1245 O O . ARG A 1 155 ? -16.452 -10.663 20.019 1.00 86.75 155 ARG A O 1
ATOM 1252 N N . ARG A 1 156 ? -15.401 -11.420 18.171 1.00 88.25 156 ARG A N 1
ATOM 1253 C CA . ARG A 1 156 ? -15.649 -12.854 18.427 1.00 88.25 156 ARG A CA 1
ATOM 1254 C C . ARG A 1 156 ? -14.960 -13.326 19.711 1.00 88.25 156 ARG A C 1
ATOM 1256 O O . ARG A 1 156 ? -15.555 -14.089 20.459 1.00 88.25 156 ARG A O 1
ATOM 1263 N N . PHE A 1 157 ? -13.777 -12.796 20.025 1.00 86.88 157 PHE A N 1
ATOM 1264 C CA . PHE A 1 157 ? -13.081 -13.026 21.299 1.00 86.88 157 PHE A CA 1
ATOM 1265 C C . PHE A 1 157 ? -13.641 -12.222 22.495 1.00 86.88 157 PHE A C 1
ATOM 1267 O O . PHE A 1 157 ? -13.061 -12.235 23.578 1.00 86.88 157 PHE A O 1
ATOM 1274 N N . GLY A 1 158 ? -14.768 -11.517 22.339 1.00 87.44 158 GLY A N 1
ATOM 1275 C CA . GLY A 1 158 ? -15.458 -10.826 23.435 1.00 87.44 158 GLY A CA 1
ATOM 1276 C C . GLY A 1 158 ? -14.913 -9.434 23.780 1.00 87.44 158 GLY A C 1
ATOM 1277 O O . GLY A 1 158 ? -15.340 -8.828 24.769 1.00 87.44 158 GLY A O 1
ATOM 1278 N N . ILE A 1 159 ? -14.003 -8.873 22.975 1.00 86.50 159 ILE A N 1
ATOM 1279 C CA . ILE A 1 159 ? -13.489 -7.515 23.182 1.00 86.50 159 ILE A CA 1
ATOM 1280 C C . ILE A 1 159 ? -14.538 -6.507 22.696 1.00 86.50 159 ILE A C 1
ATOM 1282 O O . ILE A 1 159 ? -14.817 -6.391 21.508 1.00 86.50 159 ILE A O 1
ATOM 1286 N N . ARG A 1 160 ? -15.126 -5.756 23.634 1.00 81.50 160 ARG A N 1
ATOM 1287 C CA . ARG A 1 160 ? -16.189 -4.769 23.351 1.00 81.50 160 ARG A CA 1
ATOM 1288 C C . ARG A 1 160 ? -15.738 -3.307 23.353 1.00 81.50 160 ARG A C 1
ATOM 1290 O O . ARG A 1 160 ? -16.502 -2.440 22.951 1.00 81.50 160 ARG A O 1
ATOM 1297 N N . LYS A 1 161 ? -14.537 -3.008 23.856 1.00 84.94 161 LYS A N 1
ATOM 1298 C CA . LYS A 1 161 ? -14.045 -1.626 23.993 1.00 84.94 161 LYS A CA 1
ATOM 1299 C C . LYS A 1 161 ? -13.272 -1.206 22.742 1.00 84.94 161 LYS A C 1
ATOM 1301 O O . LYS A 1 161 ? -12.287 -1.865 22.427 1.00 84.94 161 LYS A O 1
ATOM 1306 N N . GLU A 1 162 ? -13.645 -0.086 22.121 1.00 82.50 162 GLU A N 1
ATOM 1307 C CA . GLU A 1 162 ? -13.050 0.386 20.854 1.00 82.50 162 GLU A CA 1
ATOM 1308 C C . GLU A 1 162 ? -11.525 0.557 20.931 1.00 82.50 162 GLU A C 1
ATOM 1310 O O . GLU A 1 162 ? -10.804 -0.042 20.146 1.00 82.50 162 GLU A O 1
ATOM 1315 N N . HIS A 1 163 ? -11.003 1.216 21.973 1.00 82.38 163 HIS A N 1
ATOM 1316 C CA . HIS A 1 163 ? -9.548 1.372 22.146 1.00 82.38 163 HIS A CA 1
ATOM 1317 C C . HIS A 1 163 ? -8.782 0.040 22.245 1.00 82.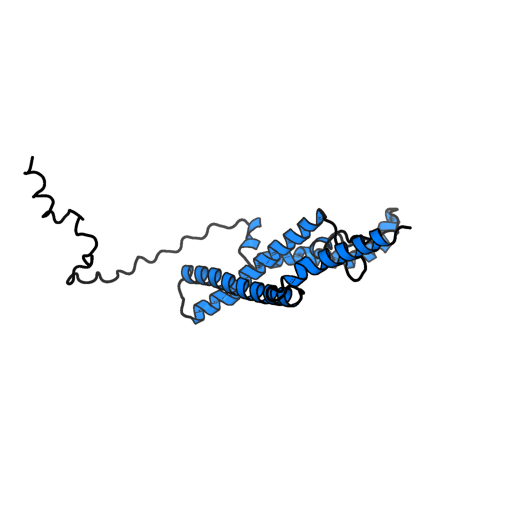38 163 HIS A C 1
ATOM 1319 O O . HIS A 1 163 ? -7.598 -0.032 21.927 1.00 82.38 163 HIS A O 1
ATOM 1325 N N . LYS A 1 164 ? -9.433 -1.024 22.737 1.00 84.50 164 LYS A N 1
ATOM 1326 C CA . LYS A 1 164 ? -8.822 -2.359 22.793 1.00 84.50 164 LYS A CA 1
ATOM 1327 C C . LYS A 1 164 ? -8.892 -3.054 21.440 1.00 84.50 164 LYS A C 1
ATOM 1329 O O . LYS A 1 164 ? -7.985 -3.816 21.130 1.00 84.50 164 LYS A O 1
ATOM 1334 N N . LEU A 1 165 ? -9.951 -2.801 20.669 1.00 87.12 165 LEU A N 1
ATOM 1335 C CA . LEU A 1 165 ? -10.092 -3.294 19.302 1.00 87.12 165 LEU A CA 1
ATOM 1336 C C . LEU A 1 165 ? -9.020 -2.689 18.395 1.00 87.12 165 LEU A C 1
ATOM 1338 O O . LEU A 1 165 ? -8.387 -3.438 17.661 1.00 87.12 165 LEU A O 1
ATOM 1342 N N . ASP A 1 166 ? -8.764 -1.384 18.506 1.00 85.44 166 ASP A N 1
ATOM 1343 C CA . ASP A 1 166 ? -7.722 -0.708 17.722 1.00 85.44 166 ASP A CA 1
ATOM 1344 C C . ASP A 1 166 ? -6.337 -1.279 18.021 1.00 85.44 166 ASP A C 1
ATOM 1346 O O . ASP A 1 166 ? -5.640 -1.729 17.114 1.00 85.44 166 ASP A O 1
ATOM 13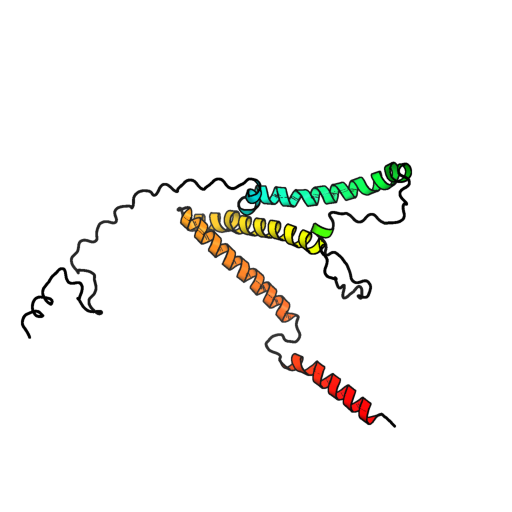50 N N . ARG A 1 167 ? -5.986 -1.395 19.306 1.00 87.69 167 ARG A N 1
ATOM 1351 C CA . ARG A 1 167 ? -4.701 -1.971 19.722 1.00 87.69 167 ARG A CA 1
ATOM 1352 C C . ARG A 1 167 ? -4.542 -3.432 19.296 1.00 87.69 167 ARG A C 1
ATOM 1354 O O . ARG A 1 167 ? -3.454 -3.844 18.903 1.00 87.69 167 ARG A O 1
ATOM 1361 N N . PHE A 1 168 ? -5.613 -4.223 19.377 1.00 89.25 168 PHE A N 1
ATOM 1362 C CA . PHE A 1 168 ? -5.601 -5.601 18.886 1.00 89.25 168 PHE A CA 1
ATOM 1363 C C . PHE A 1 168 ? -5.424 -5.649 17.365 1.00 89.25 168 PHE A C 1
ATOM 1365 O O . PHE A 1 168 ? -4.689 -6.493 16.867 1.00 89.25 168 PHE A O 1
ATOM 1372 N N . GLY A 1 169 ? -6.067 -4.740 16.631 1.00 87.19 169 GLY A N 1
ATOM 1373 C CA . GLY A 1 169 ? -5.936 -4.625 15.184 1.00 87.19 169 GLY A CA 1
ATOM 1374 C C . GLY A 1 169 ? -4.515 -4.292 14.739 1.00 87.19 169 GLY A C 1
ATOM 1375 O O . GLY A 1 169 ? -3.977 -4.967 13.866 1.00 87.19 169 GLY A O 1
ATOM 1376 N N . GLU A 1 170 ? -3.873 -3.325 15.395 1.00 88.19 170 GLU A N 1
ATOM 1377 C CA . GLU A 1 170 ? -2.473 -2.960 15.137 1.00 88.19 170 GLU A CA 1
ATOM 1378 C C . GLU A 1 170 ? -1.517 -4.139 15.362 1.00 88.19 170 GLU A C 1
ATOM 1380 O O . GLU A 1 170 ? -0.653 -4.421 14.529 1.00 88.19 170 GLU A O 1
ATOM 1385 N N . GLN A 1 171 ? -1.695 -4.864 16.469 1.00 90.81 171 GLN A N 1
ATOM 1386 C CA . GLN A 1 171 ? -0.888 -6.045 16.775 1.00 90.81 171 GLN A CA 1
ATOM 1387 C C . GLN A 1 171 ? -1.176 -7.201 15.813 1.00 90.81 171 GLN A C 1
ATOM 1389 O O . GLN A 1 171 ? -0.249 -7.862 15.347 1.00 90.81 171 GLN A O 1
ATOM 1394 N N . GLY A 1 172 ? -2.446 -7.428 15.480 1.00 89.50 172 GLY A N 1
ATOM 1395 C CA . GLY A 1 172 ? -2.870 -8.459 14.538 1.00 89.50 172 GLY A CA 1
ATOM 1396 C C . GLY A 1 172 ? -2.280 -8.239 13.147 1.00 89.50 172 GLY A C 1
ATOM 1397 O O . GLY A 1 172 ? -1.743 -9.177 12.559 1.00 89.50 172 GLY A O 1
ATOM 1398 N N . TYR A 1 173 ? -2.283 -6.994 12.662 1.00 90.12 173 TYR A N 1
ATOM 1399 C CA . TYR A 1 173 ? -1.613 -6.626 11.416 1.00 90.12 173 TYR A CA 1
ATOM 1400 C C . TYR A 1 173 ? -0.117 -6.963 11.455 1.00 90.12 173 TYR A C 1
ATOM 1402 O O . TYR A 1 173 ? 0.390 -7.560 10.508 1.00 90.12 173 TYR A O 1
ATOM 1410 N N . ALA A 1 174 ? 0.584 -6.637 12.548 1.00 91.50 174 ALA A N 1
ATOM 1411 C CA . ALA A 1 174 ? 2.009 -6.939 12.676 1.00 91.50 174 ALA A CA 1
ATOM 1412 C C . ALA A 1 174 ? 2.284 -8.450 12.600 1.00 91.50 174 ALA A C 1
ATOM 1414 O O . ALA A 1 174 ? 3.179 -8.875 11.874 1.00 91.50 174 ALA A O 1
ATOM 1415 N N . VAL A 1 175 ? 1.486 -9.272 13.289 1.00 93.19 175 VAL A N 1
ATOM 1416 C CA . VAL A 1 175 ? 1.621 -10.739 13.252 1.00 93.19 175 VAL A CA 1
ATOM 1417 C C . VAL A 1 175 ? 1.409 -11.279 11.839 1.00 93.19 175 VAL A C 1
ATOM 1419 O O . VAL A 1 175 ? 2.224 -12.064 11.359 1.00 93.19 175 VAL A O 1
ATOM 1422 N N . ILE A 1 176 ? 0.351 -10.839 11.153 1.00 91.75 176 ILE A N 1
ATOM 1423 C CA . ILE A 1 176 ? 0.061 -11.261 9.775 1.00 91.75 176 ILE A CA 1
ATOM 1424 C C . ILE A 1 176 ? 1.197 -10.842 8.841 1.00 91.75 176 ILE A C 1
ATOM 1426 O O . ILE A 1 176 ? 1.674 -11.649 8.045 1.00 91.75 176 ILE A O 1
ATOM 1430 N N . TYR A 1 177 ? 1.666 -9.601 8.969 1.00 91.19 177 TYR A N 1
ATOM 1431 C CA . TYR A 1 177 ? 2.768 -9.071 8.178 1.00 91.19 177 TYR A CA 1
ATOM 1432 C C . TYR A 1 177 ? 4.042 -9.906 8.351 1.00 91.19 177 TYR A C 1
ATOM 1434 O O . TYR A 1 177 ? 4.615 -10.359 7.360 1.00 91.19 177 TYR A O 1
ATOM 1442 N N . PHE A 1 178 ? 4.465 -10.166 9.592 1.00 92.62 178 PHE A N 1
ATOM 1443 C CA . PHE A 1 178 ? 5.664 -10.963 9.856 1.00 92.62 178 PHE A CA 1
ATOM 1444 C C . PHE A 1 178 ? 5.504 -12.425 9.436 1.00 92.62 178 PHE A C 1
ATOM 1446 O O . PHE A 1 178 ? 6.468 -13.014 8.957 1.00 92.62 178 PHE A O 1
ATOM 1453 N N . ALA A 1 179 ? 4.307 -13.005 9.550 1.00 94.44 179 ALA A N 1
ATOM 1454 C CA . ALA A 1 179 ? 4.047 -14.364 9.085 1.00 94.44 179 ALA A CA 1
ATOM 1455 C C . ALA A 1 179 ? 4.190 -14.480 7.560 1.00 94.44 179 ALA A C 1
ATOM 1457 O O . ALA A 1 179 ? 4.891 -15.367 7.071 1.00 94.44 179 ALA A O 1
ATOM 1458 N N . VAL A 1 180 ? 3.579 -13.561 6.805 1.00 94.31 180 VAL A N 1
ATOM 1459 C CA . VAL A 1 180 ? 3.645 -13.554 5.335 1.00 94.31 180 VAL A CA 1
ATOM 1460 C C . VAL A 1 180 ? 5.060 -13.242 4.855 1.00 94.31 180 VAL A C 1
ATOM 1462 O O . VAL A 1 180 ? 5.606 -13.988 4.042 1.00 94.31 180 VAL A O 1
ATOM 1465 N N . MET A 1 181 ? 5.684 -12.185 5.381 1.00 93.00 181 MET A N 1
ATOM 1466 C CA . MET A 1 181 ? 7.044 -11.798 4.989 1.00 93.00 181 MET A CA 1
ATOM 1467 C C . MET A 1 181 ? 8.081 -12.834 5.418 1.00 93.00 181 MET A C 1
ATOM 1469 O O . MET A 1 181 ? 9.014 -13.106 4.669 1.00 93.00 181 MET A O 1
ATOM 1473 N N . GLY A 1 182 ? 7.903 -13.463 6.581 1.00 92.19 182 GLY A N 1
ATOM 1474 C CA . GLY A 1 182 ? 8.755 -14.553 7.047 1.00 92.19 182 GLY A CA 1
ATOM 1475 C C . GLY A 1 182 ? 8.649 -15.787 6.153 1.00 92.19 182 GLY A C 1
ATOM 1476 O O . GLY A 1 182 ? 9.669 -16.315 5.715 1.00 92.19 182 GLY A O 1
ATOM 1477 N N . ALA A 1 183 ? 7.430 -16.215 5.809 1.00 94.38 183 ALA A N 1
ATOM 1478 C CA . ALA A 1 183 ? 7.215 -17.334 4.892 1.00 94.38 183 ALA A CA 1
ATOM 1479 C C . ALA A 1 183 ? 7.774 -17.046 3.488 1.00 94.38 183 ALA A C 1
ATOM 1481 O O . ALA A 1 183 ? 8.398 -17.913 2.872 1.00 94.38 183 ALA A O 1
ATOM 1482 N N . TRP A 1 184 ? 7.594 -15.820 2.994 1.00 93.19 184 TRP A N 1
ATOM 1483 C CA . TRP A 1 184 ? 8.132 -15.391 1.707 1.00 93.19 184 TRP A CA 1
ATOM 1484 C C . TRP A 1 184 ? 9.661 -15.326 1.705 1.00 93.19 184 TRP A C 1
ATOM 1486 O O . TRP A 1 184 ? 10.296 -15.871 0.802 1.00 93.19 184 TRP A O 1
ATOM 1496 N N . GLY A 1 185 ? 10.259 -14.730 2.738 1.00 89.31 185 GLY A N 1
ATOM 1497 C CA . GLY A 1 185 ? 11.707 -14.693 2.927 1.00 89.31 185 GLY A CA 1
ATOM 1498 C C . GLY A 1 185 ? 12.294 -16.099 2.999 1.00 89.31 185 GLY A C 1
ATOM 1499 O O . GLY A 1 185 ? 13.254 -16.403 2.298 1.00 89.31 185 GLY A O 1
ATOM 1500 N N . TYR A 1 186 ? 11.647 -17.003 3.737 1.00 90.06 186 TYR A N 1
ATOM 1501 C CA . TYR A 1 186 ? 12.039 -18.408 3.796 1.00 90.06 186 TYR A CA 1
ATOM 1502 C C . TYR A 1 186 ? 11.980 -19.097 2.423 1.00 90.06 186 TYR A C 1
ATOM 1504 O O . TYR A 1 186 ? 12.888 -19.853 2.074 1.00 90.06 186 TYR A O 1
ATOM 1512 N N . ARG A 1 187 ? 10.956 -18.812 1.605 1.00 91.25 187 ARG A N 1
ATOM 1513 C CA . ARG A 1 187 ? 10.862 -19.321 0.226 1.00 91.25 187 ARG A CA 1
ATOM 1514 C C . ARG A 1 187 ? 12.018 -18.829 -0.643 1.00 91.25 187 ARG A C 1
ATOM 1516 O O . ARG A 1 187 ? 12.596 -19.636 -1.361 1.00 91.25 187 ARG A O 1
ATOM 1523 N N . ILE A 1 188 ? 12.358 -17.541 -0.573 1.00 87.94 188 ILE A N 1
ATOM 1524 C CA . ILE A 1 188 ? 13.489 -16.970 -1.321 1.00 87.94 188 ILE A CA 1
ATOM 1525 C C . ILE A 1 188 ? 14.795 -17.618 -0.872 1.00 87.94 188 ILE A C 1
ATOM 1527 O O . ILE A 1 188 ? 15.580 -18.050 -1.708 1.00 87.94 188 ILE A O 1
ATOM 1531 N N . MET A 1 189 ? 15.001 -17.755 0.440 1.00 85.62 189 MET A N 1
ATOM 1532 C CA . MET A 1 189 ? 16.208 -18.378 0.975 1.00 85.62 189 MET A CA 1
ATOM 1533 C C . MET A 1 189 ? 16.405 -19.791 0.422 1.00 85.62 189 MET A C 1
ATOM 1535 O O . MET A 1 189 ? 17.531 -20.139 0.092 1.00 85.62 189 MET A O 1
ATOM 1539 N N . LYS A 1 190 ? 15.337 -20.588 0.262 1.00 85.06 190 LYS A N 1
ATOM 1540 C CA . LYS A 1 190 ? 15.420 -21.934 -0.342 1.00 85.06 190 LYS A CA 1
ATOM 1541 C C . LYS A 1 190 ? 15.892 -21.949 -1.791 1.00 85.06 190 LYS A C 1
ATOM 1543 O O . LYS A 1 190 ? 16.369 -22.978 -2.250 1.00 85.06 190 LYS A O 1
ATOM 1548 N N . GLN A 1 191 ? 15.693 -20.859 -2.521 1.00 85.12 191 GLN A N 1
ATOM 1549 C CA . GLN A 1 191 ? 16.068 -20.758 -3.930 1.00 85.12 191 GLN A CA 1
ATOM 1550 C C . GLN A 1 191 ? 17.531 -20.352 -4.109 1.00 85.12 191 GLN A C 1
ATOM 1552 O O . GLN A 1 191 ? 18.063 -20.463 -5.209 1.00 85.12 191 GLN A O 1
ATOM 1557 N N . GLN A 1 192 ? 18.188 -19.884 -3.047 1.00 79.38 192 GLN A N 1
ATOM 1558 C CA . GLN A 1 192 ? 19.584 -19.484 -3.105 1.00 79.38 192 GLN A CA 1
ATOM 1559 C C . GLN A 1 192 ? 20.504 -20.676 -2.807 1.00 79.38 192 GLN A C 1
ATOM 1561 O O . GLN A 1 192 ? 20.221 -21.453 -1.894 1.00 79.38 192 GLN A O 1
ATOM 1566 N N . PRO A 1 193 ? 21.651 -20.797 -3.503 1.00 73.50 193 PRO A N 1
ATOM 1567 C CA . PRO A 1 193 ? 22.631 -21.852 -3.237 1.00 73.50 193 PRO A CA 1
ATOM 1568 C C . PRO A 1 193 ? 23.238 -21.748 -1.828 1.00 73.50 193 PRO A C 1
ATOM 1570 O O . PRO A 1 193 ? 23.772 -22.714 -1.314 1.00 73.50 193 PRO A O 1
ATOM 1573 N N . THR A 1 194 ? 23.119 -20.598 -1.161 1.00 75.44 194 THR A N 1
ATOM 1574 C CA . THR A 1 194 ? 23.571 -20.376 0.224 1.00 75.44 194 THR A CA 1
ATOM 1575 C C . THR A 1 194 ? 22.560 -20.847 1.283 1.00 75.44 194 THR A C 1
ATOM 1577 O O . THR A 1 194 ? 22.734 -20.577 2.476 1.00 75.44 194 THR A O 1
ATOM 1580 N N . TYR A 1 195 ? 21.464 -21.501 0.885 1.00 72.50 195 TYR A N 1
ATOM 1581 C CA . TYR A 1 195 ? 20.440 -21.963 1.819 1.00 72.50 195 TYR A CA 1
ATOM 1582 C C . TYR A 1 195 ? 21.051 -22.804 2.950 1.00 72.50 195 TYR A C 1
ATOM 1584 O O . TYR A 1 195 ? 21.932 -23.630 2.731 1.00 72.50 195 TYR A O 1
ATOM 1592 N N . TRP A 1 196 ? 20.569 -22.592 4.178 1.00 72.19 196 TRP A N 1
ATOM 1593 C CA . TRP A 1 196 ? 21.024 -23.310 5.374 1.00 72.19 196 TRP A CA 1
ATOM 1594 C C . TRP A 1 196 ? 22.500 -23.096 5.746 1.00 72.19 196 TRP A C 1
ATOM 1596 O O . TRP A 1 196 ? 23.197 -24.027 6.144 1.00 72.19 196 TRP A O 1
ATOM 1606 N N . TYR A 1 197 ? 22.971 -21.849 5.637 1.00 69.12 197 TYR A N 1
ATOM 1607 C CA . TYR A 1 197 ? 24.337 -21.460 6.007 1.00 69.12 197 TYR A CA 1
ATOM 1608 C C . TYR A 1 197 ? 25.422 -22.233 5.241 1.00 69.12 197 TYR A C 1
ATOM 1610 O O . TYR A 1 197 ? 26.510 -22.472 5.763 1.00 69.12 197 TYR A O 1
ATOM 1618 N N . GLN A 1 198 ? 25.157 -22.600 3.984 1.00 73.00 198 GLN A N 1
ATOM 1619 C CA . GLN A 1 198 ? 26.164 -23.179 3.096 1.00 73.00 198 GLN A CA 1
ATOM 1620 C C . GLN A 1 198 ? 27.154 -22.093 2.641 1.00 73.00 198 GLN A C 1
ATOM 1622 O O . GLN A 1 198 ? 27.110 -21.599 1.514 1.00 73.00 198 GLN A O 1
ATOM 1627 N N . THR A 1 199 ? 28.065 -21.714 3.542 1.00 75.50 199 THR A N 1
ATOM 1628 C CA . THR A 1 199 ? 29.078 -20.666 3.329 1.00 75.50 199 THR A CA 1
ATOM 1629 C C . THR A 1 199 ? 30.073 -21.015 2.227 1.00 75.50 199 THR A C 1
ATOM 1631 O O . THR A 1 199 ? 30.706 -20.115 1.689 1.00 75.50 199 THR A O 1
ATOM 1634 N N . GLN A 1 200 ? 30.173 -22.291 1.835 1.00 70.00 200 GLN A N 1
ATOM 1635 C CA . GLN A 1 200 ? 30.991 -22.742 0.706 1.00 70.00 200 GLN A CA 1
ATOM 1636 C C . GLN A 1 200 ? 30.701 -21.948 -0.580 1.00 70.00 200 GLN A C 1
ATOM 1638 O O . GLN A 1 200 ? 31.625 -21.606 -1.312 1.00 70.00 200 GLN A O 1
ATOM 1643 N N . HIS A 1 201 ? 29.443 -21.560 -0.818 1.00 67.31 201 HIS A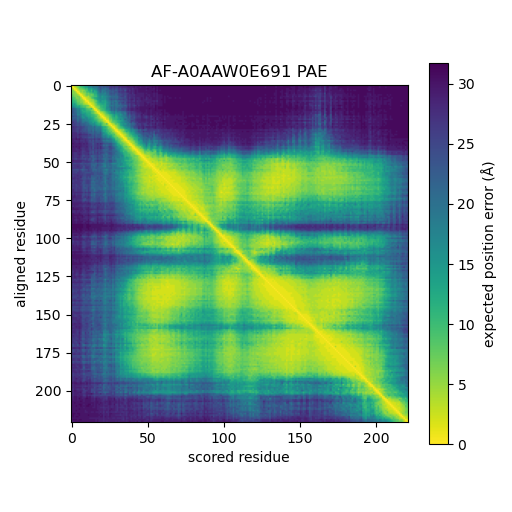 N 1
ATOM 1644 C CA . HIS A 1 201 ? 29.040 -20.832 -2.025 1.00 67.31 201 HIS A CA 1
ATOM 1645 C C . HIS A 1 201 ? 29.495 -19.370 -2.069 1.00 67.31 201 HIS A C 1
ATOM 1647 O O . HIS A 1 201 ? 29.423 -18.767 -3.136 1.00 67.31 201 HIS A O 1
ATOM 1653 N N . PHE A 1 202 ? 30.010 -18.808 -0.971 1.00 72.06 202 PHE A N 1
ATOM 1654 C CA . PHE A 1 202 ? 30.627 -17.479 -0.995 1.00 72.06 202 PHE A CA 1
ATOM 1655 C C . PHE A 1 202 ? 31.985 -17.482 -1.705 1.00 72.06 202 PHE A C 1
ATOM 1657 O O . PHE A 1 202 ? 32.299 -16.540 -2.423 1.00 72.06 202 PHE A O 1
ATOM 1664 N N . TRP A 1 203 ? 32.762 -18.559 -1.557 1.00 71.69 203 TRP A N 1
ATOM 1665 C CA . TRP A 1 203 ? 34.168 -18.614 -1.987 1.00 71.69 203 TRP A CA 1
ATOM 1666 C C . TRP A 1 203 ? 34.383 -19.405 -3.282 1.00 71.69 203 TRP A C 1
ATOM 1668 O O . TRP A 1 203 ? 35.431 -19.281 -3.912 1.00 71.69 203 TRP A O 1
ATOM 1678 N N . ILE A 1 204 ? 33.404 -20.216 -3.706 1.00 68.69 204 ILE A N 1
ATOM 1679 C CA . ILE A 1 204 ? 33.504 -21.038 -4.928 1.00 68.69 204 ILE A CA 1
ATOM 1680 C C . ILE A 1 204 ? 33.736 -20.168 -6.177 1.00 68.69 204 ILE A C 1
ATOM 1682 O O . ILE A 1 204 ? 34.484 -20.570 -7.064 1.00 68.69 204 ILE A O 1
ATOM 1686 N N . GLY A 1 205 ? 33.172 -18.956 -6.235 1.00 64.12 205 GLY A N 1
ATOM 1687 C CA . GLY A 1 205 ? 33.420 -18.016 -7.337 1.00 64.12 205 GLY A CA 1
ATOM 1688 C C . GLY A 1 205 ? 34.839 -17.431 -7.347 1.00 64.12 205 GLY A C 1
ATOM 1689 O O . GLY A 1 205 ? 35.443 -17.301 -8.410 1.00 64.12 205 GLY A O 1
ATOM 1690 N N . GLU A 1 206 ? 35.397 -17.123 -6.174 1.00 61.78 206 GLU A N 1
ATOM 1691 C CA . GLU A 1 206 ? 36.751 -16.565 -6.039 1.00 61.78 206 GLU A CA 1
ATOM 1692 C C . GLU A 1 206 ? 37.826 -17.619 -6.312 1.00 61.78 206 GLU A C 1
ATOM 1694 O O . GLU A 1 206 ? 38.778 -17.367 -7.050 1.00 61.78 206 GLU A O 1
ATOM 1699 N N . SER A 1 207 ? 37.638 -18.832 -5.786 1.00 61.31 207 SER A N 1
ATOM 1700 C CA . SER A 1 207 ? 38.537 -19.962 -6.017 1.00 61.31 207 SER A CA 1
ATOM 1701 C C . SER A 1 207 ? 38.617 -20.332 -7.500 1.00 61.31 207 SER A C 1
ATOM 1703 O O . SER A 1 207 ? 39.719 -20.534 -8.005 1.00 61.31 207 SER A O 1
ATOM 1705 N N . LEU A 1 208 ? 37.484 -20.367 -8.213 1.00 63.69 208 LEU A N 1
ATOM 1706 C CA . LEU A 1 208 ? 37.456 -20.695 -9.641 1.00 63.69 208 LEU A CA 1
ATOM 1707 C C . LEU A 1 208 ? 38.149 -19.613 -10.489 1.00 63.69 208 LEU A C 1
ATOM 1709 O O . LEU A 1 208 ? 38.887 -19.936 -11.417 1.00 63.69 208 LEU A O 1
ATOM 1713 N N . MET A 1 209 ? 37.960 -18.332 -10.150 1.00 64.50 209 MET A N 1
ATOM 1714 C CA . MET A 1 209 ? 38.647 -17.212 -10.805 1.00 64.50 209 MET A CA 1
ATOM 1715 C C . MET A 1 209 ? 40.157 -17.243 -10.567 1.00 64.50 209 MET A C 1
ATOM 1717 O O . MET A 1 209 ? 40.915 -17.066 -11.516 1.00 64.50 209 MET A O 1
ATOM 1721 N N . ILE A 1 210 ? 40.613 -17.520 -9.342 1.00 67.62 210 ILE A N 1
ATOM 1722 C CA . ILE A 1 210 ? 42.045 -17.653 -9.040 1.00 67.62 210 ILE A CA 1
ATOM 1723 C C . ILE A 1 210 ? 42.649 -18.814 -9.836 1.00 67.62 210 ILE A C 1
ATOM 1725 O O . ILE A 1 210 ? 43.685 -18.623 -10.461 1.00 67.62 210 ILE A O 1
ATOM 1729 N N . THR A 1 211 ? 41.986 -19.973 -9.906 1.00 69.81 211 THR A N 1
ATOM 1730 C CA . THR A 1 211 ? 42.458 -21.127 -10.694 1.00 69.81 211 THR A CA 1
ATOM 1731 C C . THR A 1 211 ? 42.490 -20.855 -12.205 1.00 69.81 211 THR A C 1
ATOM 1733 O O . THR A 1 211 ? 43.420 -21.272 -12.898 1.00 69.81 211 THR A O 1
ATOM 1736 N N . ILE A 1 212 ? 41.506 -20.134 -12.751 1.00 71.50 212 ILE A N 1
ATOM 1737 C CA . ILE A 1 212 ? 41.505 -19.727 -14.168 1.00 71.50 212 ILE A CA 1
ATOM 1738 C C . ILE A 1 212 ? 42.611 -18.697 -14.440 1.00 71.50 212 ILE A C 1
ATOM 1740 O O . ILE A 1 212 ? 43.253 -18.740 -15.488 1.00 71.50 212 ILE A O 1
ATOM 1744 N N . LEU A 1 213 ? 42.858 -17.775 -13.509 1.00 70.81 213 LEU A N 1
ATOM 1745 C CA . LEU A 1 213 ? 43.910 -16.770 -13.645 1.00 70.81 213 LEU A CA 1
ATOM 1746 C C . LEU A 1 213 ? 45.310 -17.382 -13.513 1.00 70.81 213 LEU A C 1
ATOM 1748 O O . LEU A 1 213 ? 46.172 -17.035 -14.316 1.00 70.81 213 LEU A O 1
ATOM 1752 N N . THR A 1 214 ? 45.541 -18.322 -12.591 1.00 71.44 214 THR A N 1
ATOM 1753 C CA . THR A 1 214 ? 46.833 -19.023 -12.465 1.00 71.44 214 THR A CA 1
ATOM 1754 C C . THR A 1 214 ? 47.110 -19.916 -13.672 1.00 71.44 214 THR A C 1
ATOM 1756 O O . THR A 1 214 ? 48.170 -19.801 -14.277 1.00 71.44 214 THR A O 1
ATOM 1759 N N . SER A 1 215 ? 46.126 -20.695 -14.134 1.00 67.00 215 SER A N 1
ATOM 1760 C CA . SER A 1 215 ? 46.281 -21.513 -15.351 1.00 67.00 215 SER A CA 1
ATOM 1761 C C . SER A 1 215 ? 46.480 -20.693 -16.634 1.00 67.00 215 SER A C 1
ATOM 1763 O O . SER A 1 215 ? 47.086 -21.189 -17.581 1.00 67.00 215 SER A O 1
ATOM 1765 N N . ARG A 1 216 ? 46.013 -19.435 -16.686 1.00 62.16 216 ARG A N 1
ATOM 1766 C CA . ARG A 1 216 ? 46.329 -18.491 -17.776 1.00 62.16 216 ARG A CA 1
ATOM 1767 C C . ARG A 1 216 ? 47.732 -17.894 -17.682 1.00 62.16 216 ARG A C 1
ATOM 1769 O O . ARG A 1 216 ? 48.279 -17.525 -18.718 1.00 62.16 216 ARG A O 1
ATOM 1776 N N . VAL A 1 217 ? 48.288 -17.755 -16.481 1.00 65.06 217 VAL A N 1
ATOM 1777 C CA . VAL A 1 217 ? 49.658 -17.262 -16.269 1.00 65.06 217 VAL A CA 1
ATOM 1778 C C . VAL A 1 217 ? 50.679 -18.333 -16.658 1.00 65.06 217 VAL A C 1
ATOM 1780 O O . VAL A 1 217 ? 51.661 -18.002 -17.316 1.00 65.06 217 VAL A O 1
ATOM 1783 N N . ASP A 1 218 ? 50.395 -19.603 -16.370 1.00 61.41 218 ASP A N 1
ATOM 1784 C CA . ASP A 1 218 ? 51.283 -20.734 -16.685 1.00 61.41 218 ASP A CA 1
ATOM 1785 C C . ASP A 1 218 ? 51.271 -21.143 -18.176 1.00 61.41 218 ASP A C 1
ATOM 1787 O O . ASP A 1 218 ? 52.125 -21.905 -18.619 1.00 61.41 218 ASP A O 1
ATOM 1791 N N . ASN A 1 219 ? 50.319 -20.629 -18.967 1.00 56.81 219 ASN A N 1
ATOM 1792 C CA . ASN A 1 219 ? 50.162 -20.908 -20.406 1.00 56.81 219 ASN A CA 1
ATOM 1793 C C . ASN A 1 219 ? 50.623 -19.753 -21.318 1.00 56.81 219 ASN A C 1
ATOM 1795 O O . ASN A 1 219 ? 50.265 -19.706 -22.498 1.00 56.81 219 ASN A O 1
ATOM 1799 N N . LYS A 1 220 ? 51.388 -18.791 -20.790 1.00 47.16 220 LYS A N 1
ATOM 1800 C CA . LYS A 1 220 ? 52.094 -17.809 -21.623 1.00 47.16 220 LYS A CA 1
ATOM 1801 C C . LYS A 1 220 ? 53.421 -18.430 -22.101 1.00 47.16 220 LYS A C 1
ATOM 1803 O O . LYS A 1 220 ? 54.169 -18.883 -21.238 1.00 47.16 220 LYS A O 1
ATOM 1808 N N . PRO A 1 221 ? 53.702 -18.479 -23.418 1.00 54.19 221 PRO A N 1
ATOM 1809 C CA . PRO A 1 221 ? 54.984 -18.958 -23.939 1.00 54.19 221 PRO A CA 1
ATOM 1810 C C . PRO A 1 221 ? 56.154 -18.058 -23.525 1.00 54.19 221 PRO A C 1
ATOM 1812 O O . PRO A 1 221 ? 55.921 -16.841 -23.315 1.00 54.19 221 PRO A O 1
#

Radius of gyration: 33.63 Å; Cα contacts (8 Å, |Δi|>4): 127; chains: 1; bounding box: 72×42×108 Å

Foldseek 3Di:
DPDPPPVQVPDPPRPPPDPPDDPDDPPPPPPDPPPDPPPPDPPDPDDDLVCVLLQDLVSLVVVLVVLVCLQVVCVVCVVVCLPPPCVVVVNDNPDPPPRPSVLLPDQPAWDPPDDPVGTDHDDDPSVVNVVVSVVSVVSSVLNCQLPVPQLVVVVVVVDDDPVVSNVSSVVSSVVVVCVVVVVVVLVVLVVDPCRPNPCVVVCPVVVVVVVVVVVVVVPDD

Organism: NCBI:txid297713